Protein AF-A0A166YLD5-F1 (afdb_monomer)

Mean predicted aligned error: 7.62 Å

Secondary structure (DSSP, 8-state):
--------SPEEEESSSS---HHHHB--HHHHS--SS--EEEEEEEEGGGEEEEEEEEETTEEEEEEEEESS---THHHHHTS-HHHHTT-EEEEEE--S-EEEEEEE-----TT-SS----EEEEETTS-EEEES-TT---S-EEEEES-SEEEEE--SSS--EEEEEE-SS---EEEPPPHHHHSPPP--

Radius of gyration: 17.21 Å; Cα contacts (8 Å, |Δi|>4): 384; chains: 1; bounding box: 42×39×55 Å

Solvent-accessible surface area (backbone atoms only — not comparable to full-atom values): 11337 Å² total; per-residue (Å²): 135,87,78,79,75,75,78,76,46,50,49,76,46,64,79,50,100,77,70,76,64,58,90,65,22,50,77,49,58,83,72,73,51,61,46,101,67,68,50,82,41,41,37,40,76,39,61,49,86,63,34,54,23,38,36,37,34,33,42,97,43,24,40,53,47,74,32,69,23,26,96,90,44,76,67,56,60,66,62,49,66,73,41,51,75,76,50,62,76,61,49,42,80,48,75,44,78,42,77,78,51,59,46,29,38,34,33,34,59,69,67,86,55,90,88,57,96,61,62,61,45,41,40,37,40,30,32,69,86,72,49,72,48,78,48,53,45,85,91,61,72,71,72,51,25,39,32,29,45,55,43,44,30,43,30,27,40,56,40,93,90,45,51,40,44,77,41,39,36,34,35,99,85,42,60,71,39,83,42,77,60,59,73,80,68,71,57,76,77,82,87,127

pLDDT: mean 83.15, std 15.22, range [34.81, 97.88]

Nearest PDB structures (foldseek):
  5xfh-assembly1_A  TM=5.600E-01  e=1.650E-01  Oryza sativa Japonica Group
  5av7-assembly2_D  TM=5.290E-01  e=5.516E-01  Calystegia sepium
  5av7-assembly2_C  TM=5.466E-01  e=1.189E+00  Calystegia sepium
  6oe6-assembly1_A  TM=2.198E-01  e=6.509E+00  Leptospira interrogans serovar Copenhageni str. Fiocruz L1-130
  6oe6-assembly2_B  TM=2.270E-01  e=9.046E+00  Leptospira interrogans serovar Copenhageni str. Fiocruz L1-130

Foldseek 3Di:
DDDPPDPLAAAEAEPDPDDDDDVQWFPPVVRGDRDNDHDYWYKYKAQQVQAQKKKFWDAPFFTQDMDGDGPVRHDCVVVLVLADPVSNVGTDIDIGGADAFFFKKKKFDFDCPPPDPGDRMKIWTQHPVRDIDIGTDLPDQGFKMKMWGRFRMWMWTHDRHHGIGGGGTDDPPTGIDIDGDDPSSVDDPDDD

Sequence (192 aa):
MARLRGLTGPIHIWDTPSPPPLRRSIVDDSIITPTPYPRDVHLGTVELPSCTGITFFVAHGSTYAVHAHTKADLYAYRTFENLPPARRKTVAWIYVPIHGKITEIGFSRSTNQHGLVAPPQHLWFRFESAREVLIGPYNTKPRDFASLRRPQTLIYKKNDKLPICFVGGFSEKDIIGDTAPPKQLRRTPPIW

Organism: Metarhizium rileyi (strain RCEF 4871) (NCBI:txid1649241)

Structure (mmCIF, N/CA/C/O backbone):
data_AF-A0A166YLD5-F1
#
_entry.id   AF-A0A166YLD5-F1
#
loop_
_atom_site.group_PDB
_atom_site.id
_atom_site.type_symbol
_atom_site.label_atom_id
_atom_site.label_alt_id
_atom_site.label_comp_id
_atom_site.label_asym_id
_atom_site.label_entity_id
_atom_site.label_seq_id
_atom_site.pdbx_PDB_ins_code
_atom_site.Cartn_x
_atom_site.Cartn_y
_atom_site.Cartn_z
_atom_site.occupancy
_atom_site.B_iso_or_equiv
_atom_site.auth_seq_id
_atom_site.auth_comp_id
_atom_site.auth_asym_id
_atom_site.auth_atom_id
_atom_site.pdbx_PDB_model_num
ATOM 1 N N . MET A 1 1 ? -16.121 20.902 -37.029 1.00 35.16 1 MET A N 1
ATOM 2 C CA . MET A 1 1 ? -15.141 19.955 -36.448 1.00 35.16 1 MET A CA 1
ATOM 3 C C . MET A 1 1 ? -14.510 20.588 -35.217 1.00 35.16 1 MET A C 1
ATOM 5 O O . MET A 1 1 ? -13.790 21.569 -35.358 1.00 35.16 1 MET A O 1
ATOM 9 N N . ALA A 1 2 ? -14.818 20.091 -34.020 1.00 34.81 2 ALA A N 1
ATOM 10 C CA . ALA A 1 2 ? -14.218 20.591 -32.786 1.00 34.81 2 ALA A CA 1
ATOM 11 C C . ALA A 1 2 ? -12.832 19.952 -32.595 1.00 34.81 2 ALA A C 1
ATOM 13 O O . ALA A 1 2 ? -12.724 18.746 -32.390 1.00 34.81 2 ALA A O 1
ATOM 14 N N . ARG A 1 3 ? -11.764 20.753 -32.687 1.00 37.28 3 ARG A N 1
ATOM 15 C CA . ARG A 1 3 ? -10.424 20.351 -32.240 1.00 37.28 3 ARG A CA 1
ATOM 16 C C . ARG A 1 3 ? -10.396 20.439 -30.715 1.00 37.28 3 ARG A C 1
ATOM 18 O O . ARG A 1 3 ? -10.426 21.544 -30.175 1.00 37.28 3 ARG A O 1
ATOM 25 N N . LEU A 1 4 ? -10.310 19.295 -30.037 1.00 41.06 4 LEU A N 1
ATOM 26 C CA . LEU A 1 4 ? -9.871 19.233 -28.643 1.00 41.06 4 LEU A CA 1
ATOM 27 C C . LEU A 1 4 ? -8.461 19.835 -28.588 1.00 41.06 4 LEU A C 1
ATOM 29 O O . LEU A 1 4 ? -7.502 19.234 -29.071 1.00 41.06 4 LEU A O 1
ATOM 33 N N . ARG A 1 5 ? -8.341 21.072 -28.088 1.00 43.78 5 ARG A N 1
ATOM 34 C CA . ARG A 1 5 ? -7.038 21.678 -27.791 1.00 43.78 5 ARG A CA 1
ATOM 35 C C . ARG A 1 5 ? -6.351 20.771 -26.775 1.00 43.78 5 ARG A C 1
ATOM 37 O O . ARG A 1 5 ? -6.933 20.477 -25.735 1.00 43.78 5 ARG A O 1
ATOM 44 N N . GLY A 1 6 ? -5.168 20.283 -27.143 1.00 44.50 6 GLY A N 1
ATOM 45 C CA . GLY A 1 6 ? -4.456 19.232 -26.430 1.00 44.50 6 GLY A CA 1
ATOM 46 C C . GLY A 1 6 ? -4.333 19.531 -24.942 1.00 44.50 6 GLY A C 1
ATOM 47 O O . GLY A 1 6 ? -3.844 20.590 -24.553 1.00 44.50 6 GLY A O 1
ATOM 48 N N . LEU A 1 7 ? -4.777 18.581 -24.123 1.00 51.00 7 LEU A N 1
ATOM 49 C CA . LEU A 1 7 ? -4.370 18.477 -22.730 1.00 51.00 7 LEU A CA 1
ATOM 50 C C . LEU A 1 7 ? -2.842 18.363 -22.719 1.00 51.00 7 LEU A C 1
ATOM 52 O O . LEU A 1 7 ? -2.294 17.310 -23.021 1.00 51.00 7 LEU A O 1
ATOM 56 N N . THR A 1 8 ? -2.137 19.448 -22.411 1.00 52.91 8 THR A N 1
ATOM 57 C CA . THR A 1 8 ? -0.667 19.469 -22.311 1.00 52.91 8 THR A CA 1
ATOM 58 C C . THR A 1 8 ? -0.173 18.892 -20.979 1.00 52.91 8 THR A C 1
ATOM 60 O O . THR A 1 8 ? 0.870 19.302 -20.483 1.00 52.91 8 THR A O 1
ATOM 63 N N . GLY A 1 9 ? -0.940 17.993 -20.357 1.00 60.44 9 GLY A N 1
ATOM 64 C CA . GLY A 1 9 ? -0.639 17.379 -19.063 1.00 60.44 9 GLY A CA 1
ATOM 65 C C . GLY A 1 9 ? -0.460 15.862 -19.174 1.00 60.44 9 GLY A C 1
ATOM 66 O O . GLY A 1 9 ? -0.853 15.278 -20.185 1.00 60.44 9 GLY A O 1
ATOM 67 N N . PRO A 1 10 ? 0.136 15.212 -18.158 1.00 69.88 10 PRO A N 1
ATOM 68 C CA . PRO A 1 10 ? 0.228 13.756 -18.106 1.00 69.88 10 PRO A CA 1
ATOM 69 C C . PRO A 1 10 ? -1.166 13.115 -18.169 1.00 69.88 10 PRO A C 1
ATOM 71 O O . PRO A 1 10 ? -2.118 13.630 -17.582 1.00 69.88 10 PRO A O 1
ATOM 74 N N . ILE A 1 11 ? -1.272 11.991 -18.880 1.00 79.56 11 ILE A N 1
ATOM 75 C CA . ILE A 1 11 ? -2.493 11.184 -18.944 1.00 79.56 11 ILE A CA 1
ATOM 76 C C . ILE A 1 11 ? -2.450 10.179 -17.790 1.00 79.56 11 ILE A C 1
ATOM 78 O O . ILE A 1 11 ? -1.508 9.392 -17.669 1.00 79.56 11 ILE A O 1
ATOM 82 N N . HIS A 1 12 ? -3.475 10.207 -16.937 1.00 85.56 12 HIS A N 1
ATOM 83 C CA . HIS A 1 12 ? -3.623 9.274 -15.819 1.00 85.56 12 HIS A CA 1
ATOM 84 C C . HIS A 1 12 ? -4.631 8.185 -16.169 1.00 85.56 12 HIS A C 1
ATOM 86 O O . HIS A 1 12 ? -5.778 8.479 -16.503 1.00 85.56 12 HIS A O 1
ATOM 92 N N . ILE A 1 13 ? -4.213 6.929 -16.044 1.00 87.88 13 ILE A N 1
ATOM 93 C CA . ILE A 1 13 ? -5.068 5.757 -16.246 1.00 87.88 13 ILE A CA 1
ATOM 94 C C . ILE A 1 13 ? -5.284 5.105 -14.886 1.00 87.88 13 ILE A C 1
ATOM 96 O O . ILE A 1 13 ? -4.321 4.726 -14.223 1.00 87.88 13 ILE A O 1
ATOM 100 N N . TRP A 1 14 ? -6.540 4.988 -14.464 1.00 90.75 14 TRP A N 1
ATOM 101 C CA . TRP A 1 14 ? -6.918 4.473 -13.150 1.00 90.75 14 TRP A CA 1
ATOM 102 C C . TRP A 1 14 ? -7.510 3.071 -13.240 1.00 90.75 14 TRP A C 1
ATOM 104 O O . TRP A 1 14 ? -8.164 2.727 -14.222 1.00 90.75 14 TRP A O 1
ATOM 114 N N . ASP A 1 15 ? -7.320 2.278 -12.187 1.00 90.19 15 ASP A N 1
ATOM 115 C CA . ASP A 1 15 ? -7.987 0.980 -12.020 1.00 90.19 15 ASP A CA 1
ATOM 116 C C . ASP A 1 15 ? -9.362 1.060 -11.345 1.00 90.19 15 ASP A C 1
ATOM 118 O O . ASP A 1 15 ? -10.023 0.037 -11.183 1.00 90.19 15 ASP A O 1
ATOM 122 N N . THR A 1 16 ? -9.795 2.266 -10.975 1.00 88.00 16 THR A N 1
ATOM 123 C CA . THR A 1 16 ? -11.111 2.546 -10.398 1.00 88.00 16 THR A CA 1
ATOM 124 C C . THR A 1 16 ? -11.941 3.413 -11.349 1.00 88.00 16 THR A C 1
ATOM 126 O O . THR A 1 16 ? -11.397 4.342 -11.956 1.00 88.00 16 THR A O 1
ATOM 129 N N . 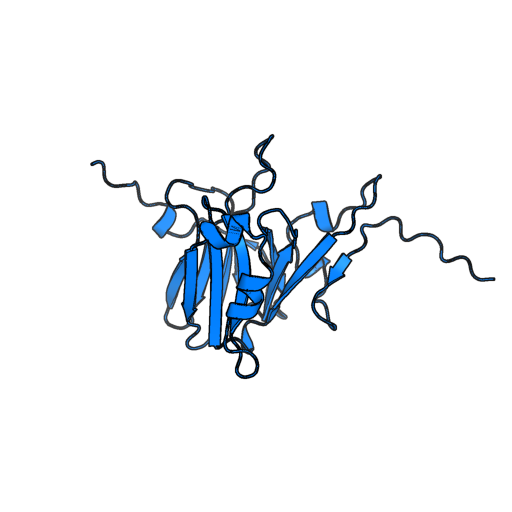PRO A 1 17 ? -13.258 3.159 -11.480 1.00 86.75 17 PRO A N 1
ATOM 130 C CA . PRO A 1 17 ? -14.149 3.999 -12.282 1.00 86.75 17 PRO A CA 1
ATOM 131 C C . PRO A 1 17 ? -14.359 5.401 -11.686 1.00 86.75 17 PRO A C 1
ATOM 133 O O . PRO A 1 17 ? -14.735 6.316 -12.416 1.00 86.75 17 PRO A O 1
ATOM 136 N N . SER A 1 18 ? -14.101 5.579 -10.385 1.00 87.75 18 SER A N 1
ATOM 137 C CA . SER A 1 18 ? -14.340 6.826 -9.647 1.00 87.75 18 SER A CA 1
ATOM 138 C C . SER A 1 18 ? -13.052 7.302 -8.962 1.00 87.75 18 SER A C 1
ATOM 140 O O . SER A 1 18 ? -12.918 7.176 -7.743 1.00 87.75 18 SER A O 1
ATOM 142 N N . PRO A 1 19 ? -12.065 7.813 -9.722 1.00 88.38 19 PRO A N 1
ATOM 143 C CA . PRO A 1 19 ? -10.767 8.170 -9.169 1.00 88.38 19 PRO A CA 1
ATOM 144 C C . PRO A 1 19 ? -10.850 9.349 -8.185 1.00 88.38 19 PRO A C 1
ATOM 146 O O . PRO A 1 19 ? -11.601 10.303 -8.416 1.00 88.38 19 PRO A O 1
ATOM 149 N N . PRO A 1 20 ? -10.052 9.332 -7.103 1.00 87.69 20 PRO A N 1
ATOM 150 C CA . PRO A 1 20 ? -10.029 10.424 -6.141 1.00 87.69 20 PRO A CA 1
ATOM 151 C C . PRO A 1 20 ? -9.390 11.702 -6.728 1.00 87.69 20 PRO A C 1
ATOM 153 O O . PRO A 1 20 ? -8.563 11.631 -7.644 1.00 87.69 20 PRO A O 1
ATOM 156 N N . PRO A 1 21 ? -9.703 12.898 -6.189 1.00 86.50 21 PRO A N 1
ATOM 157 C CA . PRO A 1 21 ? -9.159 14.162 -6.691 1.00 86.50 21 PRO A CA 1
ATOM 158 C C . PRO A 1 21 ? -7.626 14.252 -6.570 1.00 86.50 21 PRO A C 1
ATOM 160 O O . PRO A 1 21 ? -7.087 14.368 -5.467 1.00 86.50 21 PRO A O 1
ATOM 163 N N . LEU A 1 22 ? -6.914 14.284 -7.704 1.00 82.31 22 LEU A N 1
ATOM 164 C CA . LEU A 1 22 ? -5.442 14.221 -7.789 1.00 82.31 22 LEU A CA 1
ATOM 165 C C . LEU A 1 22 ? -4.700 15.184 -6.846 1.00 82.31 22 LEU A C 1
ATOM 167 O O . LEU A 1 22 ? -3.892 14.744 -6.033 1.00 82.31 22 LEU A O 1
ATOM 171 N N . ARG A 1 23 ? -4.998 16.491 -6.910 1.00 79.44 23 ARG A N 1
ATOM 172 C CA . ARG A 1 23 ? -4.264 17.537 -6.162 1.00 79.44 23 ARG A CA 1
ATOM 173 C C . ARG A 1 23 ? -4.330 17.395 -4.642 1.00 79.44 23 ARG A C 1
ATOM 175 O O . ARG A 1 23 ? -3.489 17.951 -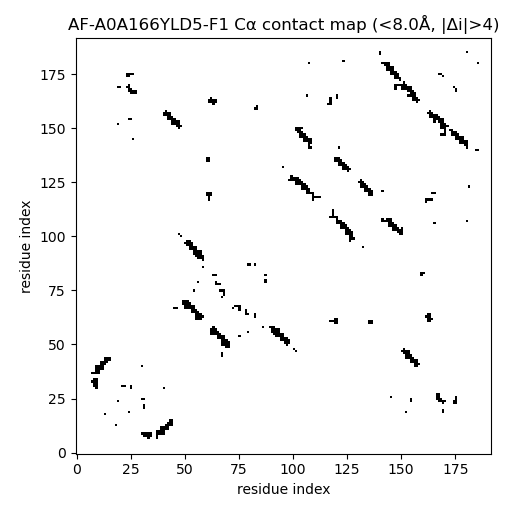3.950 1.00 79.44 23 ARG A O 1
ATOM 182 N N . ARG A 1 24 ? -5.352 16.713 -4.124 1.00 81.00 24 ARG A N 1
ATOM 183 C CA . ARG A 1 24 ? -5.507 16.456 -2.684 1.00 81.00 24 ARG A CA 1
ATOM 184 C C . ARG A 1 24 ? -5.006 15.076 -2.279 1.00 81.00 24 ARG A C 1
ATOM 186 O O . ARG A 1 24 ? -4.871 14.822 -1.088 1.00 81.00 24 ARG A O 1
ATOM 193 N N . SER A 1 25 ? -4.763 14.206 -3.257 1.00 84.06 25 SER A N 1
ATOM 194 C CA . SER A 1 25 ? -4.564 12.782 -3.014 1.00 84.06 25 SER A CA 1
ATOM 195 C C . SER A 1 25 ? -3.155 12.293 -3.320 1.00 84.06 25 SER A C 1
ATOM 197 O O . SER A 1 25 ? -2.809 11.203 -2.889 1.00 84.06 25 SER A O 1
ATOM 199 N N . ILE A 1 26 ? -2.342 13.050 -4.061 1.00 81.94 26 ILE A N 1
ATOM 200 C CA . ILE A 1 26 ? -0.988 12.655 -4.474 1.00 81.94 26 ILE A CA 1
ATOM 201 C C . ILE A 1 26 ? 0.037 13.644 -3.917 1.00 81.94 26 ILE A C 1
ATOM 203 O O . ILE A 1 26 ? -0.184 14.850 -3.962 1.00 81.94 26 ILE A O 1
ATOM 207 N N . VAL A 1 27 ? 1.159 13.121 -3.418 1.00 82.38 27 VAL A N 1
ATOM 208 C CA . VAL A 1 27 ? 2.312 13.914 -2.941 1.00 82.38 27 VAL A CA 1
ATOM 209 C C . VAL A 1 27 ? 3.523 13.861 -3.871 1.00 82.38 27 VAL A C 1
ATOM 211 O O . VAL A 1 27 ? 4.517 14.529 -3.614 1.00 82.38 27 VAL A O 1
ATOM 214 N N . ASP A 1 28 ? 3.477 13.043 -4.922 1.00 77.06 28 ASP A N 1
ATOM 215 C CA . ASP A 1 28 ? 4.515 13.003 -5.950 1.00 77.06 28 ASP A CA 1
ATOM 216 C C . ASP A 1 28 ? 4.213 14.039 -7.042 1.00 77.06 28 ASP A C 1
ATOM 218 O O . ASP A 1 28 ? 3.392 13.811 -7.938 1.00 77.06 28 ASP A O 1
ATOM 222 N N . ASP A 1 29 ? 4.903 15.178 -6.973 1.00 73.81 29 ASP A N 1
ATOM 223 C CA . ASP A 1 29 ? 4.757 16.274 -7.933 1.00 73.81 29 ASP A CA 1
ATOM 224 C C . ASP A 1 29 ? 5.052 15.834 -9.373 1.00 73.81 29 ASP A C 1
ATOM 226 O O . ASP A 1 29 ? 4.478 16.392 -10.309 1.00 73.81 29 ASP A O 1
ATOM 230 N N . SER A 1 30 ? 5.870 14.796 -9.591 1.00 71.31 30 SER A N 1
ATOM 231 C CA . SER A 1 30 ? 6.163 14.294 -10.942 1.00 71.31 30 SER A CA 1
ATOM 232 C C . SER A 1 30 ? 4.939 13.700 -11.647 1.00 71.31 30 SER A C 1
ATOM 234 O O . SER A 1 30 ? 4.928 13.589 -12.872 1.00 71.31 30 SER A O 1
ATOM 236 N N . ILE A 1 31 ? 3.897 13.341 -10.891 1.00 73.69 31 ILE A N 1
ATOM 237 C CA . ILE A 1 31 ? 2.636 12.813 -11.425 1.00 73.69 31 ILE A CA 1
ATOM 238 C C . ILE A 1 31 ? 1.682 13.945 -11.809 1.00 73.69 31 ILE A C 1
ATOM 240 O O . ILE A 1 31 ? 0.854 13.776 -12.703 1.00 73.69 31 ILE A O 1
ATOM 244 N N . ILE A 1 32 ? 1.774 15.091 -11.135 1.00 72.88 32 ILE A N 1
ATOM 245 C CA . ILE A 1 32 ? 0.851 16.219 -11.307 1.00 72.88 32 ILE A CA 1
ATOM 246 C C . ILE A 1 32 ? 1.411 17.228 -12.315 1.00 72.88 32 ILE A C 1
ATOM 248 O O . ILE A 1 32 ? 0.653 17.865 -13.049 1.00 72.88 32 ILE A O 1
ATOM 252 N N . THR A 1 33 ? 2.734 17.384 -12.350 1.00 69.62 33 THR A N 1
ATOM 253 C CA . THR A 1 33 ? 3.391 18.445 -13.111 1.00 69.62 33 THR A CA 1
ATOM 254 C C . THR A 1 33 ? 3.461 18.084 -14.599 1.00 69.62 33 THR A C 1
ATOM 256 O O . THR A 1 33 ? 3.968 17.016 -14.943 1.00 69.62 33 THR A O 1
ATOM 259 N N . PRO A 1 34 ? 2.989 18.962 -15.504 1.00 66.56 34 PRO A N 1
ATOM 260 C CA . PRO A 1 34 ? 3.178 18.807 -16.941 1.00 66.56 34 PRO A CA 1
ATOM 261 C C . PRO A 1 34 ? 4.650 18.624 -17.311 1.00 66.56 34 PRO A C 1
ATOM 263 O O . PRO A 1 34 ? 5.488 19.456 -16.966 1.00 66.56 34 PRO A O 1
ATOM 266 N N . THR A 1 35 ? 4.964 17.556 -18.043 1.00 62.84 35 THR A N 1
ATOM 267 C CA . THR A 1 35 ? 6.302 17.329 -18.598 1.00 62.84 35 THR A CA 1
ATOM 268 C C . THR A 1 35 ? 6.294 17.540 -20.114 1.00 62.84 35 THR A C 1
ATOM 270 O O . THR A 1 35 ? 5.301 17.209 -20.760 1.00 62.84 35 THR A O 1
ATOM 273 N N . PRO A 1 36 ? 7.402 18.022 -20.718 1.00 58.19 36 PRO A N 1
ATOM 274 C CA . PRO A 1 36 ? 7.505 18.209 -22.174 1.00 58.19 36 PRO A CA 1
ATOM 275 C C . PRO A 1 36 ? 7.247 16.924 -22.973 1.00 58.19 36 PRO A C 1
ATOM 277 O O . PRO A 1 36 ? 6.845 16.970 -24.130 1.00 58.19 36 PRO A O 1
ATOM 280 N N . TYR A 1 37 ? 7.470 15.778 -22.330 1.00 63.31 37 TYR A N 1
ATOM 281 C CA . TYR A 1 37 ? 7.164 14.452 -22.840 1.00 63.31 37 TYR A CA 1
ATOM 282 C C . TYR A 1 37 ? 6.051 13.863 -21.971 1.00 63.31 37 TYR A C 1
ATOM 284 O O . TYR A 1 37 ? 6.351 13.453 -20.842 1.00 63.31 37 TYR A O 1
ATOM 292 N N . PRO A 1 38 ? 4.782 13.869 -22.418 1.00 59.47 38 PRO A N 1
ATOM 293 C CA . PRO A 1 38 ? 3.697 13.261 -21.661 1.00 59.47 38 PRO A CA 1
ATOM 294 C C . PRO A 1 38 ? 3.994 11.770 -21.496 1.00 59.47 38 PRO A C 1
ATOM 296 O O . PRO A 1 38 ? 4.328 11.079 -22.457 1.00 59.47 38 PRO A O 1
ATOM 299 N N . ARG A 1 39 ? 3.934 11.289 -20.254 1.00 67.62 39 ARG A N 1
ATOM 300 C CA . ARG A 1 39 ? 4.039 9.863 -19.940 1.00 67.62 39 ARG A CA 1
ATOM 301 C C . ARG A 1 39 ? 2.686 9.387 -19.453 1.00 67.62 39 ARG A C 1
ATOM 303 O O . ARG A 1 39 ? 2.067 10.070 -18.636 1.00 67.62 39 ARG A O 1
ATOM 310 N N . ASP A 1 40 ? 2.285 8.207 -19.901 1.00 75.06 40 ASP A N 1
ATOM 311 C CA . ASP A 1 40 ? 1.133 7.522 -19.334 1.00 75.06 40 ASP A CA 1
ATOM 312 C C . ASP A 1 40 ? 1.478 7.090 -17.908 1.00 75.06 40 ASP A C 1
ATOM 314 O O . ASP A 1 40 ? 2.479 6.406 -17.659 1.00 75.06 40 ASP A O 1
ATOM 318 N N . VAL A 1 41 ? 0.672 7.536 -16.947 1.00 82.75 41 VAL A N 1
ATOM 319 C CA . VAL A 1 41 ? 0.827 7.170 -15.540 1.00 82.75 41 VAL A CA 1
ATOM 320 C C . VAL A 1 41 ? -0.326 6.260 -15.159 1.00 82.75 41 VAL A C 1
ATOM 322 O O . VAL A 1 41 ? -1.462 6.704 -15.003 1.00 82.75 41 VAL A O 1
ATOM 325 N N . HIS A 1 42 ? -0.026 4.975 -14.992 1.00 88.50 42 HIS A N 1
ATOM 326 C CA . HIS A 1 42 ? -0.994 4.014 -14.479 1.00 88.50 42 HIS A CA 1
ATOM 327 C C . HIS A 1 42 ? -1.043 4.120 -12.956 1.00 88.50 42 HIS A C 1
ATOM 329 O O . HIS A 1 42 ? -0.019 3.987 -12.278 1.00 88.50 42 HIS A O 1
ATOM 335 N N . LEU A 1 43 ? -2.232 4.354 -12.416 1.00 91.12 43 LEU A N 1
ATOM 336 C CA . LEU A 1 43 ? -2.488 4.497 -10.994 1.00 91.12 43 LEU A CA 1
ATOM 337 C C . LEU A 1 43 ? -3.405 3.375 -10.521 1.00 91.12 43 LEU A C 1
ATOM 339 O O . LEU A 1 43 ? -4.411 3.039 -11.146 1.00 91.12 43 LEU A O 1
ATOM 343 N N . GLY A 1 44 ? -3.002 2.779 -9.411 1.00 92.88 44 GLY A N 1
ATOM 344 C CA . GLY A 1 44 ? -3.757 1.794 -8.678 1.00 92.88 44 GLY A CA 1
ATOM 345 C C . GLY A 1 44 ? -4.346 2.368 -7.407 1.00 92.88 44 GLY A C 1
ATOM 346 O O . GLY A 1 44 ? -3.755 3.255 -6.781 1.00 92.88 44 GLY A O 1
ATOM 347 N N . THR A 1 45 ? -5.483 1.819 -7.009 1.00 95.00 45 THR A N 1
ATOM 348 C CA . THR A 1 45 ? -6.188 2.200 -5.790 1.00 95.00 45 THR A CA 1
ATOM 349 C C . THR A 1 45 ? -6.454 0.992 -4.903 1.00 95.00 45 THR A C 1
ATOM 351 O O . THR A 1 45 ? -6.598 -0.137 -5.366 1.00 95.00 45 THR A O 1
ATOM 354 N N . VAL A 1 46 ? -6.474 1.227 -3.593 1.00 95.00 46 VAL A N 1
ATOM 355 C CA . VAL A 1 46 ? -6.988 0.279 -2.601 1.00 95.00 46 VAL A CA 1
ATOM 356 C C . VAL A 1 46 ? -8.023 1.006 -1.758 1.00 95.00 46 VAL A C 1
ATOM 358 O O . VAL A 1 46 ? -7.680 1.954 -1.049 1.00 95.00 46 VAL A O 1
ATOM 361 N N . GLU A 1 47 ? -9.277 0.568 -1.833 1.00 94.06 47 GLU A N 1
ATOM 362 C CA . GLU A 1 47 ? -10.378 1.086 -1.018 1.00 94.06 47 GLU A CA 1
ATOM 363 C C . GLU A 1 47 ? -10.332 0.474 0.384 1.00 94.06 47 GLU A C 1
ATOM 365 O O . GLU A 1 47 ? -10.730 -0.664 0.611 1.00 94.06 47 GLU A O 1
ATOM 370 N N . LEU A 1 48 ? -9.825 1.230 1.351 1.00 94.44 48 LEU A N 1
ATOM 371 C CA . LEU A 1 48 ? -9.533 0.716 2.689 1.00 94.44 48 LEU A CA 1
ATOM 372 C C . LEU A 1 48 ? -10.783 0.334 3.508 1.00 94.44 48 LEU A C 1
ATOM 374 O O . LEU A 1 48 ? -10.714 -0.677 4.206 1.00 94.44 48 LEU A O 1
ATOM 378 N N . PRO A 1 49 ? -11.923 1.061 3.454 1.00 92.12 49 PRO A N 1
ATOM 379 C CA . PRO A 1 49 ? -13.103 0.728 4.257 1.00 92.12 49 PRO A CA 1
ATOM 380 C C . PRO A 1 49 ? -13.745 -0.626 3.925 1.00 92.12 49 PRO A C 1
ATOM 382 O O . PRO A 1 49 ? -14.405 -1.204 4.785 1.00 92.12 49 PRO A O 1
ATOM 385 N N . SER A 1 50 ? -13.582 -1.122 2.694 1.00 91.50 50 SER A N 1
ATOM 386 C CA . SER A 1 50 ? -14.129 -2.413 2.251 1.00 91.50 50 SER A CA 1
ATOM 387 C C . SER A 1 50 ? -13.158 -3.582 2.450 1.00 91.50 50 SER A C 1
ATOM 389 O O . SER A 1 50 ? -13.557 -4.741 2.288 1.00 91.50 50 SER A O 1
ATOM 391 N N . CYS A 1 51 ? -11.902 -3.299 2.813 1.00 94.94 51 CYS A N 1
ATOM 392 C CA . CYS A 1 51 ? -10.870 -4.315 2.943 1.00 94.94 51 CYS A CA 1
ATOM 393 C C . CYS A 1 51 ? -10.979 -5.082 4.266 1.00 94.94 51 CYS A C 1
ATOM 395 O O . CYS A 1 51 ? -11.022 -4.495 5.345 1.00 94.94 51 CYS A O 1
ATOM 397 N N . THR A 1 52 ? -10.909 -6.408 4.192 1.00 95.50 52 THR A N 1
ATOM 398 C CA . THR A 1 52 ? -10.701 -7.298 5.347 1.00 95.50 52 THR A CA 1
ATOM 399 C C . THR A 1 52 ? -9.217 -7.587 5.590 1.00 95.50 52 THR A C 1
ATOM 401 O O . THR A 1 52 ? -8.831 -8.083 6.647 1.00 95.50 52 THR A O 1
ATOM 404 N N . GLY A 1 53 ? -8.362 -7.270 4.619 1.00 96.12 53 GLY A N 1
ATOM 405 C CA . GLY A 1 53 ? -6.914 -7.423 4.695 1.00 96.12 53 GLY A CA 1
ATOM 406 C C . GLY A 1 53 ? -6.243 -6.969 3.405 1.00 96.12 53 GLY A C 1
ATOM 407 O O . GLY A 1 53 ? -6.911 -6.720 2.403 1.00 96.12 53 GLY A O 1
ATOM 408 N N . ILE A 1 54 ? -4.919 -6.860 3.409 1.00 97.44 54 ILE A N 1
ATOM 409 C CA . ILE A 1 54 ? -4.129 -6.533 2.217 1.00 97.44 54 ILE A CA 1
ATOM 410 C C . ILE A 1 54 ? -2.940 -7.487 2.145 1.00 97.44 54 ILE A C 1
ATOM 412 O O . ILE A 1 54 ? -2.207 -7.632 3.121 1.00 97.44 54 ILE A O 1
ATOM 416 N N . THR A 1 55 ? -2.727 -8.114 0.990 1.00 97.88 55 THR A N 1
ATOM 417 C CA . THR A 1 55 ? -1.502 -8.873 0.706 1.00 97.88 55 THR A CA 1
ATOM 418 C C . THR A 1 55 ? -0.539 -8.025 -0.108 1.00 97.88 55 THR A C 1
ATOM 420 O O . THR A 1 55 ? -0.906 -7.471 -1.144 1.00 97.88 55 THR A O 1
ATOM 423 N N . PHE A 1 56 ? 0.713 -7.969 0.338 1.00 96.44 56 PHE A N 1
ATOM 424 C CA . PHE A 1 56 ? 1.818 -7.321 -0.356 1.00 96.44 56 PHE A CA 1
ATOM 425 C C . PHE A 1 56 ? 2.741 -8.375 -0.956 1.00 96.44 56 PHE A C 1
ATOM 427 O O . PHE A 1 56 ? 3.183 -9.294 -0.266 1.00 96.44 56 PHE A O 1
ATOM 434 N N . PHE A 1 57 ? 3.064 -8.205 -2.233 1.00 95.69 57 PHE A N 1
ATOM 435 C CA . PHE A 1 57 ? 3.995 -9.053 -2.965 1.00 95.69 57 PHE A CA 1
ATOM 436 C C . PHE A 1 57 ? 5.364 -8.376 -2.990 1.00 95.69 57 PHE A C 1
ATOM 438 O O . PHE A 1 57 ? 5.580 -7.442 -3.764 1.00 95.69 57 PHE A O 1
ATOM 445 N N . VAL A 1 58 ? 6.280 -8.815 -2.125 1.00 93.00 58 VAL A N 1
ATOM 446 C CA . VAL A 1 58 ? 7.551 -8.125 -1.859 1.00 93.00 58 VAL A CA 1
ATOM 447 C C . VAL A 1 58 ? 8.747 -8.966 -2.298 1.00 93.00 58 VAL A C 1
ATOM 449 O O . VAL A 1 58 ? 8.850 -10.141 -1.961 1.00 93.00 58 VAL A O 1
ATOM 452 N N . ALA A 1 59 ? 9.687 -8.360 -3.022 1.00 90.81 59 ALA A N 1
ATOM 453 C CA . ALA A 1 59 ? 10.977 -8.968 -3.351 1.00 90.81 59 ALA A CA 1
ATOM 454 C C . ALA A 1 59 ? 12.082 -7.907 -3.322 1.00 90.81 59 ALA A C 1
ATOM 456 O O . ALA A 1 59 ? 11.871 -6.772 -3.746 1.00 90.81 59 ALA A O 1
ATOM 457 N N . HIS A 1 60 ? 13.274 -8.266 -2.835 1.00 86.69 60 HIS A N 1
ATOM 458 C CA . HIS A 1 60 ? 14.432 -7.356 -2.770 1.00 86.69 60 HIS A CA 1
ATOM 459 C C . HIS A 1 60 ? 14.104 -5.995 -2.113 1.00 86.69 60 HIS A C 1
ATOM 461 O O . HIS A 1 60 ? 14.522 -4.939 -2.583 1.00 86.69 60 HIS A O 1
ATOM 467 N N . GLY A 1 61 ? 13.286 -6.016 -1.055 1.00 84.75 61 GLY A N 1
ATOM 468 C CA . GLY A 1 61 ? 12.864 -4.819 -0.320 1.00 84.75 61 GLY A CA 1
ATOM 469 C C . GLY A 1 61 ? 11.797 -3.956 -1.004 1.00 84.75 61 GLY A C 1
ATOM 470 O O . GLY A 1 61 ? 11.398 -2.949 -0.434 1.00 84.75 61 GLY A O 1
ATOM 471 N N . SER A 1 62 ? 11.313 -4.328 -2.190 1.00 88.75 62 SER A N 1
ATOM 472 C CA . SER A 1 62 ? 10.340 -3.530 -2.944 1.00 88.75 62 SER A CA 1
ATOM 473 C C . SER A 1 62 ? 9.028 -4.281 -3.153 1.00 88.75 62 SER A C 1
ATOM 475 O O . SER A 1 62 ? 9.024 -5.501 -3.338 1.00 88.75 62 SER A O 1
ATOM 477 N N . THR A 1 63 ? 7.915 -3.550 -3.150 1.00 92.25 63 THR A N 1
ATOM 478 C CA . THR A 1 63 ? 6.578 -4.098 -3.411 1.00 92.25 63 THR A CA 1
ATOM 479 C C . THR A 1 63 ? 6.317 -4.113 -4.913 1.00 92.25 63 THR A C 1
ATOM 481 O O . THR A 1 63 ? 6.459 -3.092 -5.570 1.00 92.25 63 THR A O 1
ATOM 484 N N . TYR A 1 64 ? 5.926 -5.257 -5.467 1.00 92.69 64 TYR A N 1
ATOM 485 C CA . TYR A 1 64 ? 5.632 -5.429 -6.898 1.00 92.69 64 TYR A CA 1
ATOM 486 C C . TYR A 1 64 ? 4.142 -5.441 -7.206 1.00 92.69 64 TYR A C 1
ATOM 488 O O . TYR A 1 64 ? 3.736 -5.081 -8.303 1.00 92.69 64 TYR A O 1
ATOM 496 N N . ALA A 1 65 ? 3.326 -5.856 -6.245 1.00 94.12 65 ALA A N 1
ATOM 497 C CA . ALA A 1 65 ? 1.882 -5.806 -6.355 1.00 94.12 65 ALA A CA 1
ATOM 498 C C . ALA A 1 65 ? 1.260 -5.753 -4.963 1.00 94.12 65 ALA A C 1
ATOM 500 O O . ALA A 1 65 ? 1.882 -6.128 -3.963 1.00 94.12 65 ALA A O 1
ATOM 501 N N . VAL A 1 66 ? 0.005 -5.325 -4.930 1.00 95.75 66 VAL A N 1
ATOM 502 C CA . VAL A 1 66 ? -0.863 -5.440 -3.765 1.00 95.75 66 VAL A CA 1
ATOM 503 C C . VAL A 1 66 ? -2.192 -6.037 -4.168 1.00 95.75 66 VAL A C 1
ATOM 505 O O . VAL A 1 66 ? -2.691 -5.781 -5.262 1.00 95.75 66 VAL A O 1
ATOM 508 N N . HIS A 1 67 ? -2.754 -6.825 -3.264 1.00 97.06 67 HIS A N 1
ATOM 509 C CA . HIS A 1 67 ? -4.101 -7.347 -3.376 1.00 97.06 67 HIS A CA 1
ATOM 510 C C . HIS A 1 67 ? -4.920 -6.896 -2.171 1.00 97.06 67 HIS A C 1
ATOM 512 O O . HIS A 1 67 ? -4.534 -7.135 -1.026 1.00 97.06 67 HIS A O 1
ATOM 518 N N . ALA A 1 68 ? -6.043 -6.245 -2.448 1.00 96.88 68 ALA A N 1
ATOM 519 C CA . ALA A 1 68 ? -7.014 -5.815 -1.461 1.00 96.88 68 ALA A CA 1
ATOM 520 C C . ALA A 1 68 ? -8.024 -6.944 -1.237 1.00 96.88 68 ALA A C 1
ATOM 522 O O . ALA A 1 68 ? -8.833 -7.223 -2.117 1.00 96.88 68 ALA A O 1
ATOM 523 N N . HIS A 1 69 ? -7.976 -7.593 -0.075 1.00 97.12 69 HIS A N 1
ATOM 524 C CA . HIS A 1 69 ? -8.954 -8.622 0.255 1.00 97.12 69 HIS A CA 1
ATOM 525 C C . HIS A 1 69 ? -10.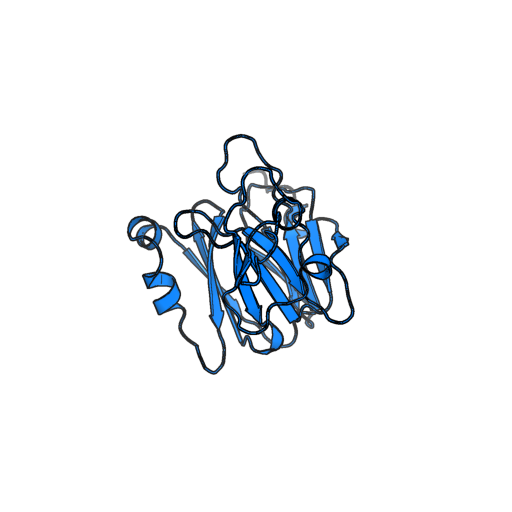263 -7.950 0.641 1.00 97.12 69 HIS A C 1
ATOM 527 O O . HIS A 1 69 ? -10.297 -7.154 1.578 1.00 97.12 69 HIS A O 1
ATOM 533 N N . THR A 1 70 ? -11.342 -8.295 -0.046 1.00 95.44 70 THR A N 1
ATOM 534 C CA . THR A 1 70 ? -12.700 -7.828 0.241 1.00 95.44 70 THR A CA 1
ATOM 535 C C . THR A 1 70 ? -13.636 -9.026 0.356 1.00 95.44 70 THR A C 1
ATOM 537 O O . THR A 1 70 ? -13.272 -10.151 0.025 1.00 95.44 70 THR A O 1
ATOM 540 N N . LYS A 1 71 ? -14.889 -8.804 0.765 1.00 93.44 71 LYS A N 1
ATOM 541 C CA . LYS A 1 71 ? -15.897 -9.881 0.767 1.00 93.44 71 LYS A CA 1
ATOM 542 C C . LYS A 1 71 ? -16.139 -10.487 -0.623 1.00 93.44 71 LYS A C 1
ATOM 544 O O . LYS A 1 71 ? -16.551 -11.638 -0.702 1.00 93.44 71 LYS A O 1
ATOM 549 N N . ALA A 1 72 ? -15.922 -9.712 -1.686 1.00 93.94 72 ALA A N 1
ATOM 550 C CA . ALA A 1 72 ? -16.124 -10.148 -3.066 1.00 93.94 72 ALA A CA 1
ATOM 551 C C . ALA A 1 72 ? -14.865 -10.775 -3.687 1.00 93.94 72 ALA A C 1
ATOM 553 O O . ALA A 1 72 ? -14.979 -11.561 -4.623 1.00 93.94 72 ALA A O 1
ATOM 554 N N . ASP A 1 73 ? -13.681 -10.446 -3.169 1.00 94.19 73 ASP A N 1
ATOM 555 C CA . ASP A 1 73 ? -12.406 -10.951 -3.669 1.00 94.19 73 ASP A CA 1
ATOM 556 C C . ASP A 1 73 ? -11.482 -11.295 -2.499 1.00 94.19 73 ASP A C 1
ATOM 558 O O . ASP A 1 73 ? -10.860 -10.430 -1.882 1.00 94.19 73 ASP A O 1
ATOM 562 N N . LEU A 1 74 ? -11.469 -12.579 -2.142 1.00 93.50 74 LEU A N 1
ATOM 563 C CA . LEU A 1 74 ? -10.776 -13.090 -0.961 1.00 93.50 74 LEU A CA 1
ATOM 564 C C . LEU A 1 74 ? -9.366 -13.594 -1.273 1.00 93.50 74 LEU A C 1
ATOM 566 O O . LEU A 1 74 ? -8.581 -13.790 -0.343 1.00 93.50 74 LEU A O 1
ATOM 570 N N . TYR A 1 75 ? -9.037 -13.846 -2.541 1.00 94.88 75 TYR A N 1
ATOM 571 C CA . TYR A 1 75 ? -7.860 -14.628 -2.909 1.00 94.88 75 TYR A CA 1
ATOM 572 C C . TYR A 1 75 ? -6.881 -13.820 -3.755 1.00 94.88 75 TYR A C 1
ATOM 574 O O . TYR A 1 75 ? -7.105 -13.549 -4.932 1.00 94.88 75 TYR A O 1
ATOM 582 N N . ALA A 1 76 ? -5.691 -13.590 -3.199 1.00 96.44 76 ALA A N 1
ATOM 583 C CA . ALA A 1 76 ? -4.617 -12.870 -3.880 1.00 96.44 76 ALA A CA 1
ATOM 584 C C . ALA A 1 76 ? -3.955 -13.658 -5.033 1.00 96.44 76 ALA A C 1
ATOM 586 O O . ALA A 1 76 ? -3.021 -13.168 -5.668 1.00 96.44 76 ALA A O 1
ATOM 587 N N . TYR A 1 77 ? -4.431 -14.873 -5.329 1.00 95.56 77 TYR A N 1
ATOM 588 C CA . TYR A 1 77 ? -3.832 -15.770 -6.318 1.00 95.56 77 TYR A CA 1
ATOM 589 C C . TYR A 1 77 ? -3.796 -15.165 -7.724 1.00 95.56 77 TYR A C 1
ATOM 591 O O . TYR A 1 77 ? -2.752 -15.178 -8.367 1.00 95.56 77 TYR A O 1
ATOM 599 N N . ARG A 1 78 ? -4.885 -14.530 -8.171 1.00 94.88 78 ARG A N 1
ATOM 600 C CA . ARG A 1 78 ? -4.914 -13.864 -9.485 1.00 94.88 78 ARG A CA 1
ATOM 601 C C . ARG A 1 78 ? -3.906 -12.719 -9.570 1.00 94.88 78 ARG A C 1
ATOM 603 O O . ARG A 1 78 ? -3.223 -12.561 -10.577 1.00 94.88 78 ARG A O 1
ATOM 610 N N . THR A 1 79 ? -3.768 -11.939 -8.498 1.00 95.38 79 THR A N 1
ATOM 611 C CA . THR A 1 79 ? -2.764 -10.869 -8.426 1.00 95.38 79 THR A CA 1
ATOM 612 C C . THR A 1 79 ? -1.346 -11.430 -8.527 1.00 95.38 79 THR A C 1
ATOM 614 O O . THR A 1 79 ? -0.511 -10.843 -9.209 1.00 95.38 79 THR A O 1
ATOM 617 N N . PHE A 1 80 ? -1.081 -12.584 -7.910 1.00 95.88 80 PHE A N 1
ATOM 618 C CA . PHE A 1 80 ? 0.193 -13.284 -8.051 1.00 95.88 80 PHE A CA 1
ATOM 619 C C . PHE A 1 80 ? 0.441 -13.791 -9.472 1.00 95.88 80 PHE A C 1
ATOM 621 O O . PHE A 1 80 ? 1.544 -13.624 -9.986 1.00 95.88 80 PHE A O 1
ATOM 628 N N . GLU A 1 81 ? -0.553 -14.406 -10.114 1.00 95.56 81 GLU A N 1
ATOM 629 C CA . GLU A 1 81 ? -0.419 -14.933 -11.477 1.00 95.56 81 GLU A CA 1
ATOM 630 C C . GLU A 1 81 ? -0.108 -13.845 -12.504 1.00 95.56 81 GLU A C 1
ATOM 632 O O . GLU A 1 81 ? 0.662 -14.090 -13.434 1.00 95.56 81 GLU A O 1
ATOM 637 N N . ASN A 1 82 ? -0.626 -12.636 -12.279 1.00 93.00 82 ASN A N 1
ATOM 638 C CA . ASN A 1 82 ? -0.347 -11.463 -13.103 1.00 93.00 82 ASN A CA 1
ATOM 639 C C . ASN A 1 82 ? 1.093 -10.938 -12.956 1.00 93.00 82 ASN A C 1
ATOM 641 O O . ASN A 1 82 ? 1.527 -10.116 -13.763 1.00 93.00 82 ASN A O 1
ATOM 645 N N . LEU A 1 83 ? 1.860 -11.395 -11.958 1.00 92.94 83 LEU A N 1
ATOM 646 C CA . LEU A 1 83 ? 3.271 -11.036 -11.846 1.00 92.94 83 LEU A CA 1
ATOM 647 C C . LEU A 1 83 ? 4.104 -11.724 -12.941 1.00 92.94 83 LEU A C 1
ATOM 649 O O . LEU A 1 83 ? 3.885 -12.901 -13.261 1.00 92.94 83 LEU A O 1
ATOM 653 N N . PRO A 1 84 ? 5.159 -11.056 -13.449 1.00 92.06 84 PRO A N 1
ATOM 654 C CA . PRO A 1 84 ? 6.089 -11.673 -14.386 1.00 92.06 84 PRO A CA 1
ATOM 655 C C . PRO A 1 84 ? 6.625 -13.020 -13.861 1.00 92.06 84 PRO A C 1
ATOM 657 O O . PRO A 1 84 ? 6.939 -13.123 -12.670 1.00 92.06 84 PRO A O 1
ATOM 660 N N . PRO A 1 85 ? 6.815 -14.048 -14.716 1.00 93.00 85 PRO A N 1
ATOM 661 C CA . PRO A 1 85 ? 7.254 -15.381 -14.283 1.00 93.00 85 PRO A CA 1
ATOM 662 C C . PRO A 1 85 ? 8.517 -15.382 -13.411 1.00 93.00 85 PRO A C 1
ATOM 664 O O . PRO A 1 85 ? 8.608 -16.141 -12.451 1.00 93.00 85 PRO A O 1
ATOM 667 N N . ALA A 1 86 ? 9.479 -14.501 -13.704 1.00 91.06 86 ALA A N 1
ATOM 668 C CA . ALA A 1 86 ? 10.690 -14.353 -12.899 1.00 91.06 86 ALA A CA 1
ATOM 669 C C . ALA A 1 86 ? 10.404 -13.840 -11.475 1.00 91.06 86 ALA A C 1
ATOM 671 O O . ALA A 1 86 ? 11.061 -14.269 -10.532 1.00 91.06 86 ALA A O 1
ATOM 672 N N . ARG A 1 87 ? 9.408 -12.959 -11.303 1.00 90.88 87 ARG A N 1
ATOM 673 C CA . ARG A 1 87 ? 9.014 -12.412 -9.994 1.00 90.88 87 ARG A CA 1
ATOM 674 C C . ARG A 1 87 ? 8.237 -13.418 -9.162 1.00 90.88 87 ARG A C 1
ATOM 676 O O . ARG A 1 87 ? 8.479 -13.513 -7.964 1.00 90.88 87 ARG A O 1
ATOM 683 N N . ARG A 1 88 ? 7.389 -14.234 -9.791 1.00 94.75 88 ARG A N 1
ATOM 684 C CA . ARG A 1 88 ? 6.663 -15.315 -9.101 1.00 94.75 88 ARG A CA 1
ATOM 685 C C . 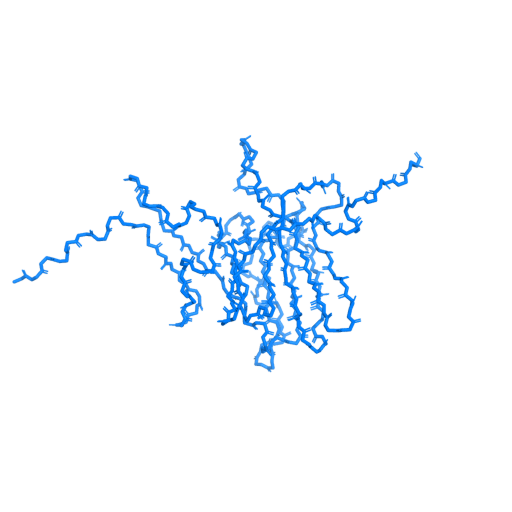ARG A 1 88 ? 7.588 -16.292 -8.364 1.00 94.75 88 ARG A C 1
ATOM 687 O O . ARG A 1 88 ? 7.186 -16.843 -7.349 1.00 94.75 88 ARG A O 1
ATOM 694 N N . LYS A 1 89 ? 8.831 -16.462 -8.833 1.00 94.44 89 LYS A N 1
ATOM 695 C CA . LYS A 1 89 ? 9.844 -17.333 -8.209 1.00 94.44 89 LYS A CA 1
ATOM 696 C C . LYS A 1 89 ? 10.487 -16.761 -6.942 1.00 94.44 89 LYS A C 1
ATOM 698 O O . LYS A 1 89 ? 11.087 -17.525 -6.197 1.00 94.44 89 LYS A O 1
ATOM 703 N N . THR A 1 90 ? 10.435 -15.447 -6.724 1.00 92.69 90 THR A N 1
ATOM 704 C CA . THR A 1 90 ? 11.216 -14.784 -5.660 1.00 92.69 90 THR A CA 1
ATOM 705 C C . THR A 1 90 ? 10.384 -13.949 -4.698 1.00 92.69 90 THR A C 1
ATOM 707 O O . THR A 1 90 ? 10.908 -13.475 -3.692 1.00 92.69 90 THR A O 1
ATOM 710 N N . VAL A 1 91 ? 9.105 -13.733 -5.000 1.00 94.25 91 VAL A N 1
ATOM 711 C CA . VAL A 1 91 ? 8.253 -12.843 -4.217 1.00 94.25 91 VAL A CA 1
ATOM 712 C C . VAL A 1 91 ? 7.764 -13.509 -2.933 1.00 94.25 91 VAL A C 1
ATOM 714 O O . VAL A 1 91 ? 7.234 -14.619 -2.946 1.00 94.25 91 VAL A O 1
ATOM 717 N N . ALA A 1 92 ? 7.914 -12.806 -1.817 1.00 95.19 92 ALA A N 1
ATOM 718 C CA . ALA A 1 92 ? 7.274 -13.140 -0.557 1.00 95.19 92 ALA A CA 1
ATOM 719 C C . ALA A 1 92 ? 5.880 -12.506 -0.496 1.00 95.19 92 ALA A C 1
ATOM 721 O O . ALA A 1 92 ? 5.654 -11.416 -1.029 1.00 95.19 92 ALA A O 1
ATOM 722 N N . TRP A 1 93 ? 4.956 -13.187 0.176 1.00 96.56 93 TRP A N 1
ATOM 723 C CA . TRP A 1 93 ? 3.588 -12.724 0.381 1.00 96.56 93 TRP A CA 1
ATOM 724 C C . TRP A 1 93 ? 3.448 -12.287 1.832 1.00 96.56 93 TRP A C 1
ATOM 726 O O . TRP A 1 93 ? 3.629 -13.089 2.747 1.00 96.56 93 TRP A O 1
ATOM 736 N N . ILE A 1 94 ? 3.137 -11.015 2.047 1.00 96.00 94 ILE 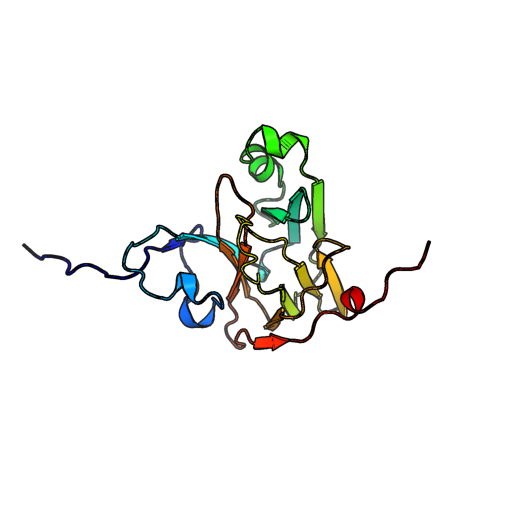A N 1
ATOM 737 C CA . ILE A 1 94 ? 2.943 -10.454 3.382 1.00 96.00 94 ILE A CA 1
ATOM 738 C C . ILE A 1 94 ? 1.473 -10.090 3.512 1.00 96.00 94 ILE A C 1
ATOM 740 O O . ILE A 1 94 ? 1.030 -9.096 2.941 1.00 96.00 94 ILE A O 1
ATOM 744 N N . TYR A 1 95 ? 0.719 -10.904 4.245 1.00 96.44 95 TYR A N 1
ATOM 745 C CA . TYR A 1 95 ? -0.681 -10.629 4.542 1.00 96.44 95 TYR A CA 1
ATOM 746 C C . TYR A 1 95 ? -0.801 -9.751 5.790 1.00 96.44 95 TYR A C 1
ATOM 748 O O . TYR A 1 95 ? -0.327 -10.114 6.867 1.00 96.44 95 TYR A O 1
ATOM 756 N N . VAL A 1 96 ? -1.458 -8.603 5.643 1.00 95.00 96 VAL A N 1
ATOM 757 C CA . VAL A 1 96 ? -1.803 -7.696 6.738 1.00 95.00 96 VAL A CA 1
ATOM 758 C C . VAL A 1 96 ? -3.312 -7.729 6.936 1.00 95.00 96 VAL A C 1
ATOM 760 O O . VAL A 1 96 ? -4.045 -7.168 6.117 1.00 95.00 96 VAL A O 1
ATOM 763 N N . PRO A 1 97 ? -3.803 -8.372 8.003 1.00 93.88 97 PRO A N 1
ATOM 764 C CA . PRO A 1 97 ? -5.228 -8.407 8.265 1.00 93.88 97 PRO A CA 1
ATOM 765 C C . PRO A 1 97 ? -5.715 -7.041 8.761 1.00 93.88 97 PRO A C 1
ATOM 767 O O . PRO A 1 97 ? -5.051 -6.381 9.564 1.00 93.88 97 PRO A O 1
ATOM 770 N N . ILE A 1 98 ? -6.898 -6.625 8.310 1.00 92.75 98 ILE A N 1
ATOM 771 C CA . ILE A 1 98 ? -7.528 -5.369 8.726 1.00 92.75 98 ILE A CA 1
ATOM 772 C C . ILE A 1 98 ? -8.688 -5.716 9.654 1.00 92.75 98 ILE A C 1
ATOM 774 O O . ILE A 1 98 ? -9.759 -6.139 9.228 1.00 92.75 98 ILE A O 1
ATOM 778 N N . HIS A 1 99 ? -8.446 -5.547 10.953 1.00 85.38 99 HIS A N 1
ATOM 779 C CA . HIS A 1 99 ? -9.459 -5.698 11.992 1.00 85.38 99 HIS A CA 1
ATOM 780 C C . HIS A 1 99 ? -9.837 -4.306 12.498 1.00 85.38 99 HIS A C 1
ATOM 782 O O . HIS A 1 99 ? -9.020 -3.626 13.124 1.00 85.38 99 HIS A O 1
ATOM 788 N N . GLY A 1 100 ? -11.069 -3.881 12.225 1.00 88.12 100 GLY A N 1
ATOM 789 C CA . GLY A 1 100 ? -11.526 -2.526 12.536 1.00 88.12 100 GLY A CA 1
ATOM 790 C C . GLY A 1 100 ? -10.996 -1.491 11.543 1.00 88.12 100 GLY A C 1
ATOM 791 O O . GLY A 1 100 ? -10.748 -1.799 10.379 1.00 88.12 100 GLY A O 1
ATOM 792 N N . LYS A 1 101 ? -10.852 -0.240 11.990 1.00 91.25 101 LYS A N 1
ATOM 793 C CA . LYS A 1 101 ? -10.530 0.886 11.107 1.00 91.25 101 LYS A CA 1
ATOM 794 C C . LYS A 1 101 ? -9.033 1.201 11.067 1.00 91.25 101 LYS A C 1
ATOM 796 O O . LYS A 1 101 ? -8.369 1.269 12.104 1.00 91.25 101 LYS A O 1
ATOM 801 N N . ILE A 1 102 ? -8.522 1.485 9.868 1.00 94.94 102 ILE A N 1
ATOM 802 C CA . ILE A 1 102 ? -7.215 2.127 9.682 1.00 94.94 102 ILE A CA 1
ATOM 803 C C . ILE A 1 102 ? -7.372 3.618 10.004 1.00 94.94 102 ILE A C 1
ATOM 805 O O . ILE A 1 102 ? -8.152 4.332 9.370 1.00 94.94 102 ILE A O 1
ATOM 809 N N . THR A 1 103 ? -6.662 4.089 11.024 1.00 94.88 103 THR A N 1
ATOM 810 C CA . THR A 1 103 ? -6.743 5.474 11.506 1.00 94.88 103 THR A CA 1
ATOM 811 C C . THR A 1 103 ? -5.726 6.379 10.831 1.00 94.88 103 THR A C 1
ATOM 813 O O . THR A 1 103 ? -5.990 7.570 10.658 1.00 94.88 103 THR A O 1
ATOM 816 N N . GLU A 1 104 ? -4.595 5.822 10.411 1.00 94.94 104 GLU A N 1
ATOM 817 C CA . GLU A 1 104 ? -3.547 6.538 9.699 1.00 94.94 104 GLU A CA 1
ATOM 818 C C . GLU A 1 104 ? -2.779 5.564 8.808 1.00 94.94 104 GLU A C 1
ATOM 820 O O . GLU A 1 104 ? -2.521 4.421 9.187 1.00 94.94 104 GLU A O 1
ATOM 825 N N . ILE A 1 105 ? -2.420 6.027 7.621 1.00 95.12 105 ILE A N 1
ATOM 826 C CA . ILE A 1 105 ? -1.409 5.390 6.783 1.00 95.12 105 ILE A CA 1
ATOM 827 C C . ILE A 1 105 ? -0.250 6.344 6.639 1.00 95.12 105 ILE A C 1
ATOM 829 O O . ILE A 1 105 ? -0.414 7.563 6.687 1.00 95.12 105 ILE A O 1
ATOM 833 N N . GLY A 1 106 ? 0.901 5.801 6.311 1.00 93.25 106 GLY A N 1
ATOM 834 C CA . GLY A 1 106 ? 1.855 6.598 5.586 1.00 93.25 106 GLY A CA 1
ATOM 835 C C . GLY A 1 106 ? 2.921 5.761 4.940 1.00 93.25 106 GLY A C 1
ATOM 836 O O . GLY A 1 106 ? 2.915 4.530 4.974 1.00 93.25 106 GLY A O 1
ATOM 837 N N . PHE A 1 107 ? 3.832 6.469 4.309 1.00 92.12 107 PHE A N 1
ATOM 838 C CA . PHE A 1 107 ? 4.822 5.866 3.456 1.00 92.12 107 PHE A CA 1
ATOM 839 C C . PHE A 1 107 ? 6.058 6.746 3.405 1.00 92.12 107 PHE A C 1
ATOM 841 O O . PHE A 1 107 ? 5.974 7.974 3.503 1.00 92.12 107 PHE A O 1
ATOM 848 N N . SER A 1 108 ? 7.218 6.114 3.271 1.00 89.94 108 SER A N 1
ATOM 849 C CA . SER A 1 108 ? 8.450 6.857 3.053 1.00 89.94 108 SER A CA 1
ATOM 850 C C . SER A 1 108 ? 8.398 7.524 1.685 1.00 89.94 108 SER A C 1
ATOM 852 O O . SER A 1 108 ? 8.021 6.885 0.697 1.00 89.94 108 SER A O 1
ATOM 854 N N . ARG A 1 109 ? 8.819 8.783 1.591 1.00 82.69 109 ARG A N 1
ATOM 855 C CA . ARG A 1 109 ? 9.036 9.394 0.283 1.00 82.69 109 ARG A CA 1
ATOM 856 C C . ARG A 1 109 ? 10.262 8.749 -0.344 1.00 82.69 109 ARG A C 1
ATOM 858 O O . ARG A 1 109 ? 11.331 8.677 0.257 1.00 82.69 109 ARG A O 1
ATOM 865 N N . SER A 1 110 ? 10.070 8.232 -1.548 1.00 67.50 110 SER A N 1
ATOM 866 C CA . SER A 1 110 ? 11.152 7.753 -2.393 1.00 67.50 110 SER A CA 1
ATOM 867 C C . SER A 1 110 ? 12.058 8.943 -2.709 1.00 67.50 110 SER A C 1
ATOM 869 O O . SER A 1 110 ? 11.704 9.778 -3.540 1.00 67.50 110 SER A O 1
ATOM 871 N N . THR A 1 111 ? 13.218 9.051 -2.060 1.00 55.50 111 THR A N 1
ATOM 872 C CA . THR A 1 111 ? 14.261 9.941 -2.569 1.00 55.50 111 THR A CA 1
ATOM 873 C C . THR A 1 111 ? 14.775 9.308 -3.854 1.00 55.50 111 THR A C 1
ATOM 875 O O . THR A 1 111 ? 15.112 8.124 -3.872 1.00 55.50 111 THR A O 1
ATOM 878 N N . ASN A 1 112 ? 14.760 10.062 -4.955 1.00 49.44 112 ASN A N 1
ATOM 879 C CA . ASN A 1 112 ? 15.319 9.616 -6.228 1.00 49.44 112 ASN A CA 1
ATOM 880 C C . ASN A 1 112 ? 16.816 9.346 -6.032 1.00 49.44 112 ASN A C 1
ATOM 882 O O . ASN A 1 112 ? 17.651 10.224 -6.227 1.00 49.44 112 ASN A O 1
ATOM 886 N N . GLN A 1 113 ? 17.172 8.135 -5.610 1.00 47.00 113 GLN A N 1
ATOM 887 C CA . GLN A 1 113 ? 18.545 7.675 -5.666 1.00 47.00 113 GLN A CA 1
ATOM 888 C C . GLN A 1 113 ? 18.851 7.456 -7.142 1.00 47.00 113 GLN A C 1
ATOM 890 O O . GLN A 1 113 ? 18.326 6.531 -7.765 1.00 47.00 113 GLN A O 1
ATOM 895 N N . HIS A 1 114 ? 19.634 8.374 -7.710 1.00 40.28 114 HIS A N 1
ATOM 896 C CA . HIS A 1 114 ? 20.096 8.320 -9.090 1.00 40.28 114 HIS A CA 1
ATOM 897 C C . HIS A 1 114 ? 20.555 6.891 -9.438 1.00 40.28 114 HIS A C 1
ATOM 899 O O . HIS A 1 114 ? 21.523 6.394 -8.872 1.00 40.28 114 HIS A O 1
ATOM 905 N N . GLY A 1 115 ? 19.822 6.226 -10.340 1.00 45.09 115 GLY A N 1
ATOM 906 C CA . GLY A 1 115 ? 20.133 4.879 -10.838 1.00 45.09 115 GLY A CA 1
ATOM 907 C C . GLY A 1 115 ? 19.186 3.751 -10.404 1.00 45.09 115 GLY A C 1
ATOM 908 O O . GLY A 1 115 ? 19.214 2.693 -11.029 1.00 45.09 115 GLY A O 1
ATOM 909 N N . LEU A 1 116 ? 18.314 3.946 -9.405 1.00 53.41 116 LEU A N 1
ATOM 910 C CA . LEU A 1 116 ? 17.299 2.946 -9.036 1.00 53.41 116 LEU A CA 1
ATOM 911 C C . LEU A 1 116 ? 15.967 3.215 -9.742 1.00 53.41 116 LEU A C 1
ATOM 913 O O . LEU A 1 116 ? 15.434 4.319 -9.711 1.00 53.41 116 LEU A O 1
ATOM 917 N N . VAL A 1 117 ? 15.414 2.173 -10.366 1.00 55.03 117 VAL A N 1
ATOM 918 C CA . VAL A 1 117 ? 14.201 2.267 -11.193 1.00 55.03 117 VAL A CA 1
ATOM 919 C C . VAL A 1 117 ? 12.914 2.421 -10.351 1.00 55.03 117 VAL A C 1
ATOM 921 O O . VAL A 1 117 ? 11.920 2.956 -10.833 1.00 55.03 117 VAL A O 1
ATOM 924 N N . ALA A 1 118 ? 12.953 2.013 -9.079 1.00 63.09 118 ALA A N 1
ATOM 925 C CA . ALA A 1 118 ? 12.030 2.406 -8.010 1.00 63.09 118 ALA A CA 1
ATOM 926 C C . ALA A 1 118 ? 12.702 2.053 -6.669 1.00 63.09 118 ALA A C 1
ATOM 928 O O . ALA A 1 118 ? 13.054 0.883 -6.482 1.00 63.09 118 ALA A O 1
ATOM 929 N N . PRO A 1 119 ? 12.963 3.007 -5.760 1.00 68.81 119 PRO A N 1
ATOM 930 C CA . PRO A 1 119 ? 13.641 2.679 -4.520 1.00 68.81 119 PRO A CA 1
ATOM 931 C C . PRO A 1 119 ? 12.692 1.943 -3.561 1.00 68.81 119 PRO A C 1
ATOM 933 O O . PRO A 1 119 ? 11.478 2.163 -3.585 1.00 68.81 119 PRO A O 1
ATOM 936 N N . PRO A 1 120 ? 13.242 1.082 -2.693 1.00 82.44 120 PRO A N 1
ATOM 937 C CA . PRO A 1 120 ? 12.478 0.427 -1.645 1.00 82.44 120 PRO A CA 1
ATOM 938 C C . PRO A 1 120 ? 11.687 1.431 -0.796 1.00 82.44 120 PRO A C 1
ATOM 940 O O . PRO A 1 120 ? 12.233 2.455 -0.381 1.00 82.44 120 PRO A O 1
ATOM 943 N N . GLN A 1 121 ? 10.423 1.120 -0.504 1.00 87.69 121 GLN A N 1
ATOM 944 C CA . GLN A 1 121 ? 9.532 1.996 0.256 1.00 87.69 121 GLN A CA 1
ATOM 945 C C . GLN A 1 121 ? 9.063 1.316 1.540 1.00 87.69 121 GLN A C 1
ATOM 947 O O . GLN A 1 121 ? 8.732 0.129 1.545 1.00 87.69 121 GLN A O 1
ATOM 952 N N . HIS A 1 122 ? 8.994 2.087 2.621 1.00 90.94 122 HIS A N 1
ATOM 953 C CA . HIS A 1 122 ? 8.288 1.685 3.828 1.00 90.94 122 HIS A CA 1
ATOM 954 C C . HIS A 1 122 ? 6.848 2.146 3.771 1.00 90.94 122 HIS A C 1
ATOM 956 O O . HIS A 1 122 ? 6.581 3.296 3.441 1.00 90.94 122 HIS A O 1
ATOM 962 N N . LEU A 1 123 ? 5.943 1.266 4.167 1.00 92.69 123 LEU A N 1
ATOM 963 C CA . LEU A 1 123 ? 4.524 1.517 4.356 1.00 92.69 123 LEU A CA 1
ATOM 964 C C . LEU A 1 123 ? 4.190 1.233 5.799 1.00 92.69 123 LEU A C 1
ATOM 966 O O . LEU A 1 123 ? 4.585 0.200 6.337 1.00 92.69 123 LEU A O 1
ATOM 970 N N . TRP A 1 124 ? 3.446 2.129 6.417 1.00 92.12 124 TRP A N 1
ATOM 971 C CA . TRP A 1 124 ? 2.991 1.935 7.774 1.00 92.12 124 TRP A CA 1
ATOM 972 C C . TRP A 1 124 ? 1.488 2.144 7.871 1.00 92.12 124 TRP A C 1
ATOM 974 O O . TRP A 1 124 ? 0.913 3.013 7.214 1.00 92.12 124 TRP A O 1
ATOM 984 N N . PHE A 1 125 ? 0.867 1.317 8.699 1.00 93.69 125 PHE A N 1
ATOM 985 C CA . PHE A 1 125 ? -0.558 1.323 8.980 1.00 93.69 125 PHE A CA 1
ATOM 986 C C . PHE A 1 125 ? -0.736 1.446 10.482 1.00 93.69 125 PHE A C 1
ATOM 988 O O . PHE A 1 125 ? -0.190 0.637 11.236 1.00 93.69 125 PHE A O 1
ATOM 995 N N . ARG A 1 126 ? -1.522 2.428 10.916 1.00 93.81 126 ARG A N 1
ATOM 996 C CA . ARG A 1 126 ? -2.022 2.512 12.283 1.00 93.81 126 ARG A CA 1
ATOM 997 C C . ARG A 1 126 ? -3.485 2.110 12.304 1.00 93.81 126 ARG A C 1
ATOM 999 O O . ARG A 1 126 ? -4.302 2.631 11.545 1.00 93.81 126 ARG A O 1
ATOM 1006 N N . PHE A 1 127 ? -3.808 1.196 13.204 1.00 92.88 127 PHE A N 1
ATOM 1007 C CA . PHE A 1 127 ? -5.163 0.720 13.437 1.00 92.88 127 PHE A CA 1
ATOM 1008 C C . PHE A 1 127 ? -5.771 1.415 14.657 1.00 92.88 127 PHE A C 1
ATOM 1010 O O . PHE A 1 127 ? -5.062 1.941 15.514 1.00 92.88 127 PHE A O 1
ATOM 1017 N N . GLU A 1 128 ? -7.097 1.407 14.754 1.00 91.00 128 GLU A N 1
ATOM 1018 C CA . GLU A 1 128 ? -7.840 1.955 15.898 1.00 91.00 128 GLU A CA 1
ATOM 1019 C C . GLU A 1 128 ? -7.430 1.330 17.238 1.00 91.00 128 GLU A C 1
ATOM 1021 O O . GLU A 1 128 ? -7.336 2.028 18.242 1.00 91.00 128 GLU A O 1
ATOM 1026 N N . SER A 1 129 ? -7.055 0.049 17.233 1.00 87.12 129 SER A N 1
ATOM 1027 C CA . SER A 1 129 ? -6.499 -0.664 18.394 1.00 87.12 129 SER A CA 1
ATOM 1028 C C . SER A 1 129 ? -5.108 -0.177 18.840 1.00 87.12 129 SER A C 1
ATOM 1030 O O . SER A 1 129 ? -4.452 -0.845 19.636 1.00 87.12 129 SER A O 1
ATOM 1032 N N . ALA A 1 130 ? -4.621 0.941 18.290 1.00 77.50 130 ALA A N 1
ATOM 1033 C CA . ALA A 1 130 ? -3.268 1.478 18.442 1.00 77.50 130 ALA A CA 1
ATOM 1034 C C . ALA A 1 130 ? -2.144 0.518 18.008 1.00 77.50 130 ALA A C 1
ATOM 1036 O O . ALA A 1 130 ? -0.966 0.783 18.254 1.00 77.50 130 ALA A O 1
ATOM 1037 N N . ARG A 1 131 ? -2.483 -0.583 17.324 1.00 85.25 131 ARG A N 1
ATOM 1038 C CA . ARG A 1 131 ? -1.502 -1.454 16.677 1.00 85.25 131 ARG A CA 1
ATOM 1039 C C . ARG A 1 131 ? -0.933 -0.752 15.451 1.00 85.25 131 ARG A C 1
ATOM 1041 O O . ARG A 1 131 ? -1.665 -0.116 14.692 1.00 85.25 131 ARG A O 1
ATOM 1048 N N . GLU A 1 132 ? 0.370 -0.900 15.255 1.00 89.19 132 GLU A N 1
ATOM 1049 C CA . GLU A 1 132 ? 1.085 -0.377 14.095 1.00 89.19 132 GLU A CA 1
ATOM 1050 C C . GLU A 1 132 ? 1.733 -1.531 13.339 1.00 89.19 132 GLU A C 1
ATOM 1052 O O . GLU A 1 132 ? 2.417 -2.367 13.934 1.00 89.19 132 GLU A O 1
ATOM 1057 N N . VAL A 1 133 ? 1.530 -1.562 12.026 1.00 91.44 133 VAL A N 1
ATOM 1058 C CA . VAL A 1 133 ? 2.188 -2.505 11.122 1.00 91.44 133 VAL A CA 1
ATOM 1059 C C . VAL A 1 133 ? 3.084 -1.712 10.192 1.00 91.44 133 VAL A C 1
ATOM 1061 O O . VAL A 1 133 ? 2.636 -0.750 9.575 1.00 91.44 133 VAL A O 1
ATOM 1064 N N . LEU A 1 134 ? 4.343 -2.127 10.093 1.00 91.38 134 LEU A N 1
ATOM 1065 C CA . LEU A 1 134 ? 5.334 -1.551 9.196 1.00 91.38 134 LEU A CA 1
ATOM 1066 C C . LEU A 1 134 ? 5.776 -2.620 8.198 1.00 91.38 134 LEU A C 1
ATOM 1068 O O . LEU A 1 134 ? 6.185 -3.710 8.591 1.00 91.38 134 LEU A O 1
ATOM 1072 N N . ILE A 1 135 ? 5.727 -2.281 6.917 1.00 90.88 135 ILE A N 1
ATOM 1073 C CA . ILE A 1 135 ? 6.153 -3.119 5.801 1.00 90.88 135 ILE A CA 1
ATOM 1074 C C . ILE A 1 135 ? 7.248 -2.367 5.067 1.00 90.88 135 ILE A C 1
ATOM 1076 O O . ILE A 1 135 ? 7.078 -1.201 4.732 1.00 90.88 135 ILE A O 1
ATOM 1080 N N . GLY A 1 136 ? 8.373 -3.015 4.809 1.00 88.75 136 GLY A N 1
ATOM 1081 C CA . GLY A 1 136 ? 9.477 -2.411 4.077 1.00 88.75 136 GLY A CA 1
ATOM 1082 C C . GLY A 1 136 ? 10.805 -3.067 4.434 1.00 88.75 136 GLY A C 1
ATOM 1083 O O . GLY A 1 136 ? 10.841 -3.996 5.247 1.00 88.75 136 GLY A O 1
ATOM 1084 N N . PRO A 1 137 ? 11.911 -2.615 3.833 1.00 84.75 137 PRO A N 1
ATOM 1085 C CA . PRO A 1 137 ? 13.217 -3.202 4.087 1.00 84.75 137 PRO A CA 1
ATOM 1086 C C . PRO A 1 137 ? 13.696 -2.896 5.502 1.00 84.75 137 PRO A C 1
ATOM 1088 O O . PRO A 1 137 ? 13.590 -1.773 5.982 1.00 84.75 137 PRO A O 1
ATOM 1091 N N . TYR A 1 138 ? 14.305 -3.877 6.157 1.00 78.44 138 TYR A N 1
ATOM 1092 C CA . TYR A 1 138 ? 14.844 -3.686 7.503 1.00 78.44 138 TYR A CA 1
ATOM 1093 C C . TYR A 1 138 ? 16.069 -2.750 7.532 1.00 78.44 138 TYR A C 1
ATOM 1095 O O . TYR A 1 138 ? 16.206 -1.921 8.428 1.00 78.44 138 TYR A O 1
ATOM 1103 N N . ASN A 1 139 ? 16.941 -2.849 6.522 1.00 71.81 139 ASN A N 1
ATOM 1104 C CA . ASN A 1 139 ? 18.232 -2.150 6.495 1.00 71.81 139 ASN A CA 1
ATOM 1105 C C . ASN A 1 139 ? 18.165 -0.708 5.970 1.00 71.81 139 ASN A C 1
ATOM 1107 O O . ASN A 1 139 ? 19.180 -0.013 5.973 1.00 71.81 139 ASN A O 1
ATOM 1111 N N . THR A 1 140 ? 17.005 -0.239 5.507 1.00 73.62 140 THR A N 1
ATOM 1112 C CA . THR A 1 140 ? 16.845 1.138 5.028 1.00 73.62 140 THR A CA 1
ATOM 1113 C C . THR A 1 140 ? 16.170 1.993 6.093 1.00 73.62 140 THR A C 1
ATOM 1115 O O . THR A 1 140 ? 15.211 1.586 6.745 1.00 73.62 140 THR A O 1
ATOM 1118 N N . LYS A 1 141 ? 16.685 3.210 6.280 1.00 74.19 141 LYS A N 1
ATOM 1119 C CA . LYS A 1 141 ? 16.162 4.184 7.246 1.00 74.19 141 LYS A CA 1
ATOM 1120 C C . LYS A 1 141 ? 15.785 5.472 6.517 1.00 74.19 141 LYS A C 1
ATOM 1122 O O . LYS A 1 141 ? 16.562 6.430 6.554 1.00 74.19 141 LYS A O 1
ATOM 1127 N N . PRO A 1 142 ? 14.648 5.495 5.797 1.00 77.38 142 PRO A N 1
ATOM 1128 C CA . PRO A 1 142 ? 14.185 6.723 5.175 1.00 77.38 142 PRO A CA 1
ATOM 1129 C C . PRO A 1 142 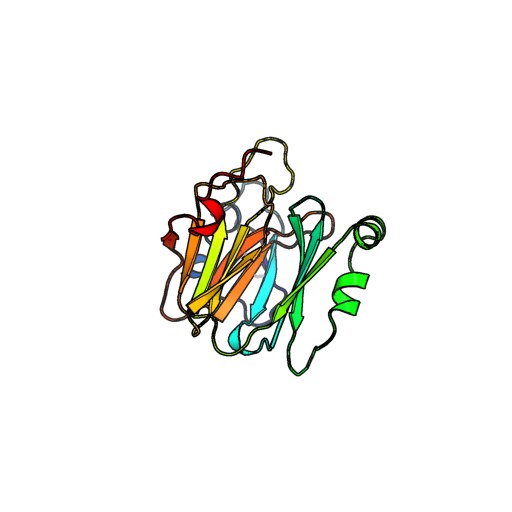? 13.948 7.792 6.237 1.00 77.38 142 PRO A C 1
ATOM 1131 O O . PRO A 1 142 ? 13.522 7.506 7.359 1.00 77.38 142 PRO A O 1
ATOM 1134 N N . ARG A 1 143 ? 14.270 9.029 5.870 1.00 74.00 143 ARG A N 1
ATOM 1135 C CA . ARG A 1 143 ? 14.122 10.195 6.744 1.00 74.00 143 ARG A CA 1
ATOM 1136 C C . ARG A 1 143 ? 12.775 10.873 6.539 1.00 74.00 143 ARG A C 1
ATOM 1138 O O . ARG A 1 143 ? 12.163 11.298 7.513 1.00 74.00 143 ARG A O 1
ATOM 1145 N N . ASP A 1 144 ? 12.298 10.868 5.299 1.00 85.56 144 ASP A N 1
ATOM 1146 C CA . ASP A 1 144 ? 11.100 11.588 4.894 1.00 85.56 144 ASP A CA 1
ATOM 1147 C C . ASP A 1 144 ? 9.913 10.636 4.813 1.00 85.56 144 ASP A C 1
ATOM 1149 O O . ASP A 1 144 ? 9.935 9.643 4.078 1.00 85.56 144 ASP A O 1
ATOM 1153 N N . PHE A 1 145 ? 8.863 10.950 5.563 1.00 89.06 145 PHE A N 1
ATOM 1154 C CA . PHE A 1 145 ? 7.596 10.241 5.511 1.00 89.06 145 PHE A CA 1
ATOM 1155 C C . PHE A 1 145 ? 6.467 11.218 5.246 1.00 89.06 145 PHE A C 1
ATOM 1157 O O . PHE A 1 145 ? 6.455 12.342 5.742 1.00 89.06 145 PHE A O 1
ATOM 1164 N N . ALA A 1 146 ? 5.489 10.734 4.497 1.00 90.94 146 ALA A N 1
ATOM 1165 C CA . ALA A 1 146 ? 4.192 11.361 4.374 1.00 90.94 146 ALA A CA 1
ATOM 1166 C C . ALA A 1 146 ? 3.153 10.463 5.051 1.00 90.94 146 ALA A C 1
ATOM 1168 O O . ALA A 1 146 ? 3.261 9.234 5.001 1.00 90.94 146 ALA A O 1
ATOM 1169 N N . SER A 1 147 ? 2.150 11.060 5.684 1.00 94.19 147 SER A N 1
ATOM 1170 C CA . SER A 1 147 ? 1.036 10.324 6.278 1.00 94.19 147 SER A CA 1
ATOM 1171 C C . SER A 1 147 ? -0.302 10.981 6.025 1.00 94.19 147 SER A C 1
ATOM 1173 O O . SER A 1 147 ? -0.400 12.197 5.877 1.00 94.19 147 SER A O 1
ATOM 1175 N N . LEU A 1 148 ? -1.338 10.151 6.032 1.00 95.06 148 LEU A N 1
ATOM 1176 C CA . LEU A 1 148 ? -2.723 10.540 5.866 1.00 95.06 148 LEU A CA 1
ATOM 1177 C C . LEU A 1 148 ? -3.574 9.931 6.971 1.00 95.06 148 LEU A C 1
ATOM 1179 O O . LEU A 1 148 ? -3.582 8.713 7.167 1.00 95.06 148 LEU A O 1
ATOM 1183 N N . ARG A 1 149 ? -4.341 10.782 7.648 1.00 94.94 149 ARG A N 1
ATOM 1184 C CA . ARG A 1 149 ? -5.314 10.360 8.654 1.00 94.94 149 ARG A CA 1
ATOM 1185 C C . ARG A 1 149 ? -6.653 10.011 8.022 1.00 94.94 149 ARG A C 1
ATOM 1187 O O . ARG A 1 149 ? -7.039 10.557 6.991 1.00 94.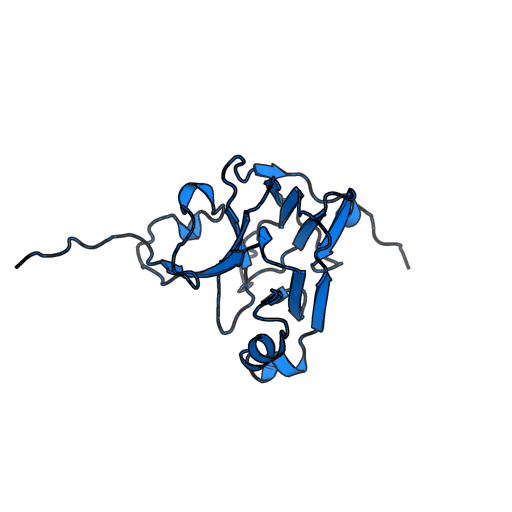94 149 ARG A O 1
ATOM 1194 N N . ARG A 1 150 ? -7.357 9.079 8.671 1.00 94.38 150 ARG A N 1
ATOM 1195 C CA . ARG A 1 150 ? -8.670 8.556 8.256 1.00 94.38 150 ARG A CA 1
ATOM 1196 C C . ARG A 1 150 ? -8.723 8.205 6.760 1.00 94.38 150 ARG A C 1
ATOM 1198 O O . ARG A 1 150 ? -9.657 8.622 6.078 1.00 94.38 150 ARG A O 1
ATOM 1205 N N . PRO A 1 151 ? -7.729 7.469 6.244 1.00 95.31 151 PRO A N 1
ATOM 1206 C CA . PRO A 1 151 ? -7.630 7.219 4.818 1.00 95.31 151 PRO A CA 1
ATOM 1207 C C . PRO A 1 151 ? -8.799 6.347 4.345 1.00 95.31 151 PRO A C 1
ATOM 1209 O O . PRO A 1 151 ? -9.154 5.351 4.976 1.00 95.31 151 PRO A O 1
ATOM 1212 N N . GLN A 1 152 ? -9.388 6.728 3.220 1.00 95.31 152 GLN A N 1
ATOM 1213 C CA . GLN A 1 152 ? -10.396 5.951 2.496 1.00 95.31 152 GLN A CA 1
ATOM 1214 C C . GLN A 1 152 ? -9.765 5.195 1.331 1.00 95.31 152 GLN A C 1
ATOM 1216 O O . GLN A 1 152 ? -10.156 4.070 1.032 1.00 95.31 152 GLN A O 1
ATOM 1221 N N . THR A 1 153 ? -8.750 5.786 0.706 1.00 95.12 153 THR A N 1
ATOM 1222 C CA . THR A 1 153 ? -8.065 5.180 -0.434 1.00 95.12 153 THR A CA 1
ATOM 1223 C C . THR A 1 153 ? -6.565 5.290 -0.251 1.00 95.12 153 THR A C 1
ATOM 1225 O O . THR A 1 153 ? -6.062 6.329 0.171 1.00 95.12 153 THR A O 1
ATOM 1228 N N . LEU A 1 154 ? -5.845 4.234 -0.602 1.00 95.00 154 LEU A N 1
ATOM 1229 C CA . LEU A 1 154 ? -4.399 4.255 -0.795 1.00 95.00 154 LEU A CA 1
ATOM 1230 C C . LEU A 1 154 ? -4.108 4.249 -2.300 1.00 95.00 154 LEU A C 1
ATOM 1232 O O . LEU A 1 154 ? -4.758 3.512 -3.039 1.00 95.00 154 LEU A O 1
ATOM 1236 N N . ILE A 1 155 ? -3.156 5.068 -2.752 1.00 94.31 155 ILE A N 1
ATOM 1237 C CA . ILE A 1 155 ? -2.862 5.267 -4.177 1.00 94.31 155 ILE A CA 1
ATOM 1238 C C . ILE A 1 155 ? -1.410 4.897 -4.458 1.00 94.31 155 ILE A C 1
ATOM 1240 O O . ILE A 1 155 ? -0.486 5.344 -3.771 1.00 94.31 155 ILE A O 1
ATOM 1244 N N . TYR A 1 156 ? -1.202 4.109 -5.507 1.00 92.38 156 TYR A N 1
ATOM 1245 C CA . TYR A 1 156 ? 0.122 3.696 -5.951 1.00 92.38 156 TYR A CA 1
ATOM 1246 C C . TYR A 1 156 ? 0.274 3.813 -7.462 1.00 92.38 156 TYR A C 1
ATOM 1248 O O . TYR A 1 156 ? -0.673 3.648 -8.221 1.00 92.38 156 TYR A O 1
ATOM 1256 N N . LYS A 1 157 ? 1.493 4.077 -7.914 1.00 89.56 157 LYS A N 1
ATOM 1257 C CA . LYS A 1 157 ? 1.874 4.010 -9.317 1.00 89.56 157 LYS A CA 1
ATOM 1258 C C . LYS A 1 157 ? 2.114 2.556 -9.704 1.00 89.56 157 LYS A C 1
ATOM 1260 O O . LYS A 1 157 ? 2.915 1.868 -9.069 1.00 89.56 157 LYS A O 1
ATOM 1265 N N . LYS A 1 158 ? 1.427 2.107 -10.752 1.00 87.50 158 LYS A N 1
ATOM 1266 C CA . LYS A 1 158 ? 1.600 0.786 -11.357 1.00 87.50 158 LYS A CA 1
ATOM 1267 C C . LYS A 1 158 ? 2.728 0.805 -12.377 1.00 87.50 158 LYS A C 1
ATOM 1269 O O . LYS A 1 158 ? 2.911 1.774 -13.116 1.00 87.50 158 LYS A O 1
ATOM 1274 N N . ASN A 1 159 ? 3.467 -0.295 -12.423 1.00 79.06 159 ASN A N 1
ATOM 1275 C CA . ASN A 1 159 ? 4.419 -0.573 -13.479 1.00 79.06 159 ASN A CA 1
ATOM 1276 C C . ASN A 1 159 ? 4.537 -2.088 -13.663 1.00 79.06 159 ASN A C 1
ATOM 1278 O O . ASN A 1 159 ? 4.971 -2.781 -12.752 1.00 79.06 159 ASN A O 1
ATOM 1282 N N . ASP A 1 160 ? 4.179 -2.610 -14.833 1.00 72.38 160 ASP A N 1
ATOM 1283 C CA . ASP A 1 160 ? 4.043 -4.063 -15.031 1.00 72.38 160 ASP A CA 1
ATOM 1284 C C . ASP A 1 160 ? 5.357 -4.842 -14.850 1.00 72.38 160 ASP A C 1
ATOM 1286 O O . ASP A 1 160 ? 5.354 -6.051 -14.611 1.00 72.38 160 ASP A O 1
ATOM 1290 N N . LYS A 1 161 ? 6.506 -4.165 -14.970 1.00 77.69 161 LYS A N 1
ATOM 1291 C CA . LYS A 1 161 ? 7.837 -4.787 -14.869 1.00 77.69 161 LYS A CA 1
ATOM 1292 C C . LYS A 1 161 ? 8.635 -4.327 -13.652 1.00 77.69 161 LYS A C 1
ATOM 1294 O O . LYS A 1 161 ? 9.651 -4.947 -13.326 1.00 77.69 161 LYS A O 1
ATOM 1299 N N . LEU A 1 162 ? 8.209 -3.252 -12.999 1.00 84.62 162 LEU A N 1
ATOM 1300 C CA . LEU A 1 162 ? 8.959 -2.573 -11.946 1.00 84.62 162 LEU A CA 1
ATOM 1301 C C . LEU A 1 162 ? 8.161 -2.581 -10.641 1.00 84.62 162 LEU A C 1
ATOM 1303 O O . LEU A 1 162 ? 6.954 -2.806 -10.666 1.00 84.62 162 LEU A O 1
ATOM 1307 N N . PRO A 1 163 ? 8.812 -2.365 -9.490 1.00 88.88 163 PRO A N 1
ATOM 1308 C CA . PRO A 1 163 ? 8.082 -2.196 -8.247 1.00 88.88 163 PRO A CA 1
ATOM 1309 C C . PRO A 1 163 ? 7.012 -1.104 -8.349 1.00 88.88 163 PRO A C 1
ATOM 1311 O O . PRO A 1 163 ? 7.218 -0.077 -9.003 1.00 88.88 163 PRO A O 1
ATOM 1314 N N . ILE A 1 164 ? 5.890 -1.316 -7.664 1.00 90.44 164 ILE A N 1
ATOM 1315 C CA . ILE A 1 164 ? 4.919 -0.253 -7.435 1.00 90.44 164 ILE A CA 1
ATOM 1316 C C . ILE A 1 164 ? 5.488 0.750 -6.433 1.00 90.44 164 ILE A C 1
ATOM 1318 O O . ILE A 1 164 ? 6.288 0.405 -5.562 1.00 90.44 164 ILE A O 1
ATOM 1322 N N . CYS A 1 165 ? 5.035 1.992 -6.535 1.00 88.94 165 CYS A N 1
ATOM 1323 C CA . CYS A 1 165 ? 5.397 3.050 -5.600 1.00 88.94 165 CYS A CA 1
ATOM 1324 C C . CYS A 1 165 ? 4.123 3.661 -5.035 1.00 88.94 165 CYS A C 1
ATOM 1326 O O . CYS A 1 165 ? 3.247 4.042 -5.806 1.00 88.94 165 CYS A O 1
ATOM 1328 N N . PHE A 1 166 ? 3.996 3.761 -3.716 1.00 91.25 166 PHE A N 1
ATOM 1329 C CA . PHE A 1 166 ? 2.878 4.465 -3.101 1.00 91.25 166 PHE A CA 1
ATOM 1330 C C . PHE A 1 166 ? 3.140 5.961 -3.166 1.00 91.25 166 PHE A C 1
ATOM 1332 O O . PHE A 1 166 ? 4.182 6.449 -2.726 1.00 91.25 166 PHE A O 1
ATOM 1339 N N . VAL A 1 167 ? 2.189 6.672 -3.756 1.00 90.06 167 VAL A N 1
ATOM 1340 C CA . VAL A 1 167 ? 2.342 8.082 -4.143 1.00 90.06 167 VAL A CA 1
ATOM 1341 C C . VAL A 1 167 ? 1.320 8.970 -3.454 1.00 90.06 167 VAL A C 1
ATOM 1343 O O . VAL A 1 167 ? 1.351 10.190 -3.611 1.00 90.06 167 VAL A O 1
ATOM 1346 N N . GLY A 1 168 ? 0.400 8.371 -2.697 1.00 92.25 168 GLY A N 1
ATOM 1347 C CA . GLY A 1 168 ? -0.673 9.118 -2.086 1.00 92.25 168 GLY A CA 1
ATOM 1348 C C . GLY A 1 168 ? -1.772 8.279 -1.455 1.00 92.25 168 GLY A C 1
ATOM 1349 O O . GLY A 1 168 ? -1.659 7.069 -1.264 1.00 92.25 168 GLY A O 1
ATOM 1350 N N . GLY A 1 169 ? -2.861 8.961 -1.150 1.00 93.88 169 GLY A N 1
ATOM 1351 C CA . GLY A 1 169 ? -4.076 8.427 -0.570 1.00 93.88 169 GLY A CA 1
ATOM 1352 C C . GLY A 1 169 ? -5.147 9.510 -0.495 1.00 93.88 169 GLY A C 1
ATOM 1353 O O . GLY A 1 169 ? -4.844 10.695 -0.588 1.00 93.88 169 GLY A O 1
ATOM 1354 N N . PHE A 1 170 ? -6.399 9.107 -0.325 1.00 94.88 170 PHE A N 1
ATOM 1355 C CA . PHE A 1 170 ? -7.532 10.021 -0.233 1.00 94.88 170 PHE A CA 1
ATOM 1356 C C . PHE A 1 170 ? -8.228 9.906 1.121 1.00 94.88 170 PHE A C 1
ATOM 1358 O O . PHE A 1 170 ? -8.395 8.809 1.658 1.00 94.88 170 PHE A O 1
ATOM 1365 N N . SER A 1 171 ? -8.622 11.055 1.660 1.00 94.06 171 SER A N 1
ATOM 1366 C CA . SER A 1 171 ? -9.491 11.213 2.820 1.00 94.06 171 SER A CA 1
ATOM 1367 C C . SER A 1 171 ? -10.386 12.419 2.561 1.00 94.06 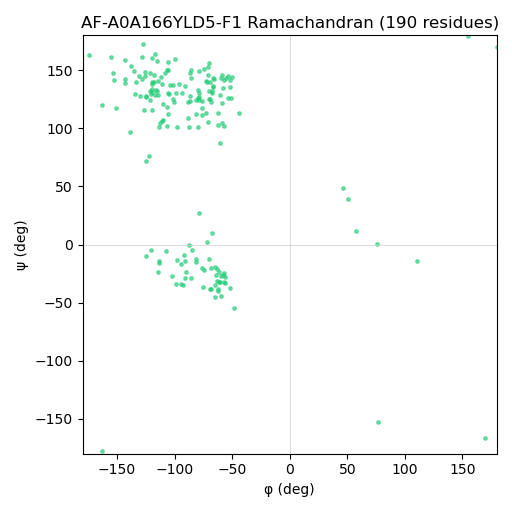171 SER A C 1
ATOM 1369 O O . SER A 1 171 ? -9.933 13.441 2.047 1.00 94.06 171 SER A O 1
ATOM 1371 N N . GLU A 1 172 ? -11.660 12.321 2.925 1.00 91.62 172 GLU A N 1
ATOM 1372 C CA . GLU A 1 172 ? -12.602 13.441 2.823 1.00 91.62 172 GLU A CA 1
ATOM 1373 C C . GLU A 1 172 ? -12.224 14.635 3.707 1.00 91.62 172 GLU A C 1
ATOM 1375 O O . GLU A 1 172 ? -12.545 15.776 3.373 1.00 91.62 172 GLU A O 1
ATOM 1380 N N . LYS A 1 173 ? -11.593 14.375 4.860 1.00 90.88 173 LYS A N 1
ATOM 1381 C CA . LYS A 1 173 ? -11.435 15.366 5.940 1.00 90.88 173 LYS A CA 1
ATOM 1382 C C . LYS A 1 173 ? -9.996 15.780 6.196 1.00 90.88 173 LYS A C 1
ATOM 1384 O O . LYS A 1 173 ? -9.770 16.850 6.750 1.00 90.88 173 LYS A O 1
ATOM 1389 N N . ASP A 1 174 ? -9.046 14.932 5.832 1.00 92.00 174 ASP A N 1
ATOM 1390 C CA . ASP A 1 174 ? -7.637 15.111 6.150 1.00 92.00 174 ASP A CA 1
ATOM 1391 C C . ASP A 1 174 ? -6.823 15.163 4.848 1.00 92.00 174 ASP A C 1
ATOM 1393 O O . ASP A 1 174 ? -7.166 14.521 3.856 1.00 92.00 174 ASP A O 1
ATOM 1397 N N . ILE A 1 175 ? -5.735 15.930 4.852 1.00 90.62 175 ILE A N 1
ATOM 1398 C CA . ILE A 1 175 ? -4.777 15.983 3.743 1.00 90.62 175 ILE A CA 1
ATOM 1399 C C . ILE A 1 175 ? -3.501 15.244 4.123 1.00 90.62 175 ILE A C 1
ATOM 1401 O O . ILE A 1 175 ? -3.195 15.071 5.305 1.00 90.62 175 ILE A O 1
ATOM 1405 N N . ILE A 1 176 ? -2.755 14.807 3.113 1.00 91.19 176 ILE A N 1
ATOM 1406 C CA . ILE A 1 176 ? -1.455 14.187 3.340 1.00 91.19 176 ILE A CA 1
ATOM 1407 C C . ILE A 1 176 ? -0.504 15.259 3.875 1.00 91.19 176 ILE A C 1
ATOM 1409 O O . ILE A 1 176 ? -0.393 16.339 3.297 1.00 91.19 176 ILE A O 1
ATOM 1413 N N . GLY A 1 177 ? 0.180 14.950 4.971 1.00 88.81 177 GLY A N 1
ATOM 1414 C CA . GLY A 1 177 ? 1.163 15.828 5.593 1.00 88.81 177 GLY A CA 1
ATOM 1415 C C . GLY A 1 177 ? 2.487 15.119 5.830 1.00 88.81 177 GLY A C 1
ATOM 1416 O O . GLY A 1 177 ? 2.556 13.887 5.851 1.00 88.81 177 GLY A O 1
ATOM 1417 N N . ASP A 1 178 ? 3.536 15.910 6.022 1.00 89.62 178 ASP A N 1
ATOM 1418 C CA . ASP A 1 178 ? 4.835 15.400 6.444 1.00 89.62 178 ASP A CA 1
ATOM 1419 C C . ASP A 1 178 ? 4.734 14.822 7.855 1.00 89.62 178 ASP A C 1
ATOM 1421 O O . ASP A 1 178 ? 4.036 15.349 8.725 1.00 89.62 178 ASP A O 1
ATOM 1425 N N . THR A 1 179 ? 5.441 13.723 8.090 1.00 88.88 179 THR A N 1
ATOM 1426 C CA . THR A 1 179 ? 5.471 13.077 9.396 1.00 88.88 179 THR A CA 1
ATOM 1427 C C . THR A 1 179 ? 6.844 12.514 9.696 1.00 88.88 179 THR A C 1
ATOM 1429 O O . THR A 1 179 ? 7.656 12.250 8.810 1.00 88.88 179 THR A O 1
ATOM 1432 N N . ALA A 1 180 ? 7.108 12.314 10.979 1.00 85.12 180 ALA A N 1
ATOM 1433 C CA . ALA A 1 180 ? 8.356 11.719 11.408 1.00 85.12 180 ALA A CA 1
ATOM 1434 C C . ALA A 1 180 ? 8.315 10.187 11.217 1.00 85.12 180 ALA A C 1
ATOM 1436 O O . ALA A 1 180 ? 7.257 9.578 11.395 1.00 85.12 180 ALA A O 1
ATOM 1437 N N . PRO A 1 181 ? 9.460 9.528 10.953 1.00 81.44 181 PRO A N 1
ATOM 1438 C CA . PRO A 1 181 ? 9.508 8.078 10.790 1.00 81.44 181 PRO A CA 1
ATOM 1439 C C . PRO A 1 181 ? 8.917 7.330 11.997 1.00 81.44 181 PRO A C 1
ATOM 1441 O O . PRO A 1 181 ? 9.157 7.757 13.141 1.00 81.44 181 PRO A O 1
ATOM 1444 N N . PRO A 1 182 ? 8.219 6.196 11.783 1.00 81.94 182 PRO A N 1
ATOM 1445 C CA . PRO A 1 182 ? 7.748 5.324 12.854 1.00 81.94 182 PRO A CA 1
ATOM 1446 C C . PRO A 1 182 ? 8.857 4.962 13.845 1.00 81.94 182 PRO A C 1
ATOM 1448 O O . PRO A 1 182 ? 10.015 4.762 13.466 1.00 81.94 182 PRO A O 1
ATOM 1451 N N . LYS A 1 183 ? 8.511 4.838 15.134 1.00 80.75 183 LYS A N 1
ATOM 1452 C CA . LYS A 1 183 ? 9.490 4.548 16.200 1.00 80.75 183 LYS A CA 1
ATOM 1453 C C . LYS A 1 183 ? 10.274 3.257 15.932 1.00 80.75 183 LYS A C 1
ATOM 1455 O O . LYS A 1 183 ? 11.449 3.195 16.285 1.00 80.75 183 LYS A O 1
ATOM 1460 N N . GLN A 1 184 ? 9.663 2.262 15.279 1.00 75.12 184 GLN A N 1
ATOM 1461 C CA . GLN A 1 184 ? 10.333 1.002 14.936 1.00 75.12 184 GLN A CA 1
ATOM 1462 C C . GLN A 1 184 ? 11.555 1.204 14.022 1.00 75.12 184 GLN A C 1
ATOM 1464 O O . GLN A 1 184 ? 12.538 0.489 14.182 1.00 75.12 184 GLN A O 1
ATOM 1469 N N . LEU A 1 185 ? 11.545 2.209 13.136 1.00 73.69 185 LEU A N 1
ATOM 1470 C CA . LEU A 1 185 ? 12.676 2.528 12.249 1.00 73.69 185 LEU A CA 1
ATOM 1471 C C . LEU A 1 185 ? 13.775 3.355 12.924 1.00 73.69 185 LEU A C 1
ATOM 1473 O O . LEU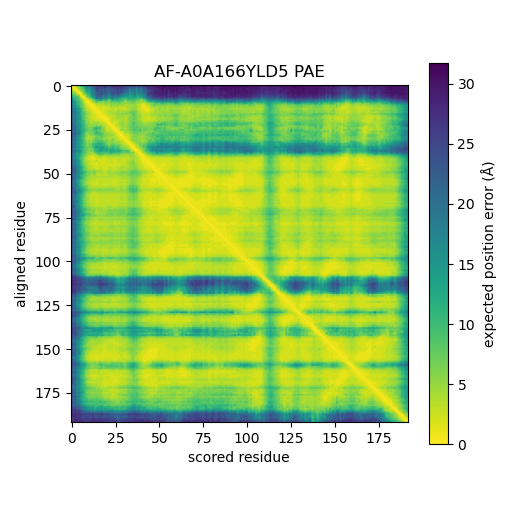 A 1 185 ? 14.894 3.443 12.417 1.00 73.69 185 LEU A O 1
ATOM 1477 N N . ARG A 1 186 ? 13.478 3.953 14.082 1.00 64.94 186 ARG A N 1
ATOM 1478 C CA . ARG A 1 186 ? 14.451 4.732 14.862 1.00 64.94 186 ARG A CA 1
ATOM 1479 C C . ARG A 1 186 ? 15.351 3.855 15.727 1.00 64.94 186 ARG A C 1
ATOM 1481 O O . ARG A 1 186 ? 16.348 4.349 16.243 1.00 64.94 186 ARG A O 1
ATOM 1488 N N . ARG A 1 187 ? 15.023 2.569 15.898 1.00 61.25 187 ARG A N 1
ATOM 1489 C CA . ARG A 1 187 ? 15.836 1.648 16.699 1.00 61.25 187 ARG A CA 1
ATOM 1490 C C . ARG A 1 187 ? 17.153 1.345 15.975 1.00 61.25 187 ARG A C 1
ATOM 1492 O O . ARG A 1 187 ? 17.194 1.088 14.768 1.00 61.25 187 ARG A O 1
ATOM 1499 N N . THR A 1 188 ? 18.258 1.431 16.702 1.00 54.28 188 THR A N 1
ATOM 1500 C CA . THR A 1 188 ? 19.563 0.947 16.243 1.00 54.28 188 THR A CA 1
ATOM 1501 C C . THR A 1 188 ? 19.487 -0.581 16.163 1.00 54.28 188 THR A C 1
ATOM 1503 O O . THR A 1 188 ? 18.948 -1.180 17.098 1.00 54.28 188 THR A O 1
ATOM 1506 N N . PRO A 1 189 ? 19.927 -1.226 15.066 1.00 53.91 189 PRO A N 1
ATOM 1507 C CA . PRO A 1 189 ? 19.977 -2.683 15.037 1.00 53.91 189 PRO A CA 1
ATOM 1508 C C . PRO A 1 189 ? 20.886 -3.188 16.171 1.00 53.91 189 PRO A C 1
ATOM 1510 O O . PRO A 1 189 ? 21.852 -2.495 16.513 1.00 53.91 189 PRO A O 1
ATOM 1513 N N . PRO A 1 190 ? 20.580 -4.348 16.777 1.00 52.12 190 PRO A N 1
ATOM 1514 C CA . PRO A 1 190 ? 21.503 -4.983 17.705 1.00 52.12 190 PRO A CA 1
ATOM 1515 C C . PRO A 1 190 ? 22.832 -5.238 16.986 1.00 52.12 190 PRO A C 1
ATOM 1517 O O . PRO A 1 190 ? 22.848 -5.664 15.829 1.00 52.12 190 PRO A O 1
ATOM 1520 N N . ILE A 1 191 ? 23.933 -4.919 17.662 1.00 54.53 191 ILE A N 1
ATOM 1521 C CA . ILE A 1 191 ? 25.271 -5.318 17.232 1.00 54.53 191 ILE A CA 1
ATOM 1522 C C . ILE A 1 191 ? 25.340 -6.819 17.523 1.00 54.53 191 ILE A C 1
ATOM 1524 O O . ILE A 1 191 ? 25.213 -7.206 18.685 1.00 54.53 191 ILE A O 1
ATOM 1528 N N . TRP A 1 192 ? 25.419 -7.634 16.473 1.00 47.44 192 TRP A N 1
ATOM 1529 C CA . TRP A 1 192 ? 25.682 -9.070 16.578 1.00 47.44 192 TRP A CA 1
ATOM 1530 C C . TRP A 1 192 ? 27.185 -9.310 16.579 1.00 47.44 192 TRP A C 1
ATOM 1532 O O . TRP A 1 192 ? 27.869 -8.634 15.775 1.00 47.44 192 TRP A O 1
#